Protein AF-A0A7W0IRX6-F1 (afdb_monomer_lite)

Structure (mmCIF, N/CA/C/O backbone):
data_AF-A0A7W0IRX6-F1
#
_entry.id   AF-A0A7W0IRX6-F1
#
loop_
_atom_site.group_PDB
_atom_site.id
_atom_site.type_symbol
_atom_site.label_atom_id
_atom_site.label_alt_id
_atom_site.label_comp_id
_atom_site.label_asym_id
_atom_site.label_entity_id
_atom_site.label_seq_id
_atom_site.pdbx_PDB_ins_code
_atom_site.Cartn_x
_atom_site.Cartn_y
_atom_site.Cartn_z
_atom_site.occupancy
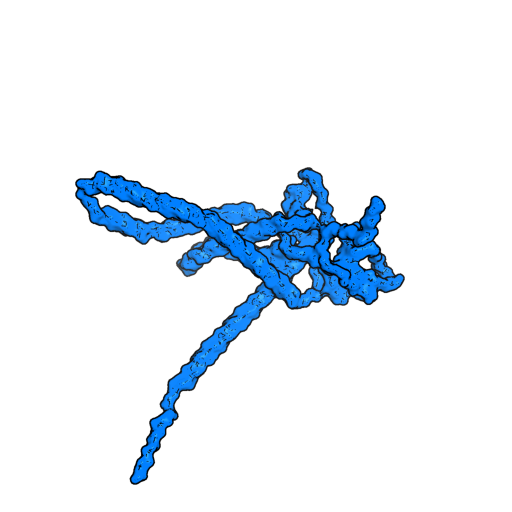_atom_site.B_iso_or_equiv
_atom_site.auth_seq_id
_atom_site.auth_comp_id
_atom_site.auth_asym_id
_atom_site.auth_atom_id
_atom_site.pdbx_PDB_model_num
ATOM 1 N N . MET A 1 1 ? -43.213 -75.850 9.600 1.00 40.97 1 MET A N 1
ATOM 2 C CA . MET A 1 1 ? -41.901 -75.263 9.260 1.00 40.97 1 MET A CA 1
ATOM 3 C C . MET A 1 1 ? -42.187 -73.919 8.612 1.00 40.97 1 MET A C 1
ATOM 5 O O . MET A 1 1 ? -42.439 -73.847 7.420 1.00 40.97 1 MET A O 1
ATOM 9 N N . THR A 1 2 ? -42.351 -72.891 9.436 1.00 38.31 2 THR A N 1
ATOM 10 C CA . THR A 1 2 ? -42.749 -71.544 9.015 1.00 38.31 2 THR A CA 1
ATOM 11 C C . THR A 1 2 ? -41.498 -70.686 8.934 1.00 38.31 2 THR A C 1
ATOM 13 O O . THR A 1 2 ? -40.794 -70.504 9.925 1.00 38.31 2 THR A O 1
ATOM 16 N N . ILE A 1 3 ? -41.195 -70.223 7.725 1.00 44.34 3 ILE A N 1
ATOM 17 C CA . ILE A 1 3 ? -40.105 -69.295 7.444 1.00 44.34 3 ILE A CA 1
ATOM 18 C C . ILE A 1 3 ? -40.571 -67.921 7.935 1.00 44.34 3 ILE A C 1
ATOM 20 O O . ILE A 1 3 ? -41.526 -67.363 7.402 1.00 44.34 3 ILE A O 1
ATOM 24 N N . ASN A 1 4 ? -39.934 -67.414 8.991 1.00 40.75 4 ASN A N 1
ATOM 25 C CA . ASN A 1 4 ? -40.108 -66.037 9.440 1.00 40.75 4 ASN A CA 1
ATOM 26 C C . ASN A 1 4 ? -39.362 -65.117 8.467 1.00 40.75 4 ASN A C 1
ATOM 28 O O . ASN A 1 4 ? -38.134 -65.047 8.494 1.00 40.75 4 ASN A O 1
ATOM 32 N N . GLU A 1 5 ? -40.106 -64.410 7.620 1.00 47.44 5 GLU A N 1
ATOM 33 C CA . GLU A 1 5 ? -39.596 -63.262 6.874 1.00 47.44 5 GLU A CA 1
ATOM 34 C C . GLU A 1 5 ? -39.249 -62.135 7.854 1.00 47.44 5 GLU A C 1
ATOM 36 O O . GLU A 1 5 ? -40.114 -61.498 8.462 1.00 47.44 5 GLU A O 1
ATOM 41 N N . THR A 1 6 ? -37.954 -61.882 8.016 1.00 50.28 6 THR A N 1
ATOM 42 C CA . THR A 1 6 ? -37.431 -60.697 8.692 1.00 50.28 6 THR A CA 1
ATOM 43 C C . THR A 1 6 ? -37.729 -59.468 7.845 1.00 50.28 6 THR A C 1
ATOM 45 O O . THR A 1 6 ? -37.030 -59.151 6.885 1.00 50.28 6 THR A O 1
ATOM 48 N N . LYS A 1 7 ? -38.804 -58.784 8.225 1.00 49.91 7 LYS A N 1
ATOM 49 C CA . LYS A 1 7 ? -39.222 -57.479 7.730 1.00 49.91 7 LYS A CA 1
ATOM 50 C C . LYS A 1 7 ? -38.337 -56.410 8.365 1.00 49.91 7 LYS A C 1
ATOM 52 O O . LYS A 1 7 ? -38.689 -55.840 9.393 1.00 49.91 7 LYS A O 1
ATOM 57 N N . ASP A 1 8 ? -37.182 -56.158 7.770 1.00 57.94 8 ASP A N 1
ATOM 58 C CA . ASP A 1 8 ? -36.340 -55.035 8.159 1.00 57.94 8 ASP A CA 1
ATOM 59 C C . ASP A 1 8 ? -35.810 -54.324 6.912 1.00 57.94 8 ASP A C 1
ATOM 61 O O . ASP A 1 8 ? -35.554 -54.965 5.899 1.00 57.94 8 ASP A O 1
ATOM 65 N N . HIS A 1 9 ? -35.652 -53.003 7.018 1.00 50.66 9 HIS A N 1
ATOM 66 C CA . HIS A 1 9 ? -35.194 -52.050 5.987 1.00 50.66 9 HIS A CA 1
ATOM 67 C C . HIS A 1 9 ? -36.286 -51.302 5.210 1.00 50.66 9 HIS A C 1
ATOM 69 O O . HIS A 1 9 ? -36.405 -51.374 3.994 1.00 50.66 9 HIS A O 1
ATOM 75 N N . ASN A 1 10 ? -37.007 -50.438 5.925 1.00 50.62 10 ASN A N 1
ATOM 76 C CA . ASN A 1 10 ? -37.474 -49.180 5.344 1.00 50.62 10 ASN A CA 1
ATOM 77 C C . ASN A 1 10 ? -37.374 -48.079 6.410 1.00 50.62 10 ASN A C 1
ATOM 79 O O . ASN A 1 10 ? -38.337 -47.767 7.105 1.00 50.62 10 ASN A O 1
ATOM 83 N N . ARG A 1 11 ? -36.165 -47.523 6.593 1.00 54.00 11 ARG A N 1
ATOM 84 C CA . ARG A 1 11 ? -35.933 -46.320 7.410 1.00 54.00 11 ARG A CA 1
ATOM 85 C C . ARG A 1 11 ? -35.798 -45.101 6.485 1.00 54.00 11 ARG A C 1
ATOM 87 O O . ARG A 1 11 ? -34.687 -44.808 6.048 1.00 54.00 11 ARG A O 1
ATOM 94 N N . PRO A 1 12 ? -36.884 -44.352 6.218 1.00 56.69 12 PRO A N 1
ATOM 95 C CA . PRO A 1 12 ? -36.865 -43.164 5.352 1.00 56.69 12 PRO A CA 1
ATOM 96 C C . PRO A 1 12 ? -36.026 -41.983 5.888 1.00 56.69 12 PRO A C 1
ATOM 98 O O . PRO A 1 12 ? -35.889 -40.971 5.209 1.00 56.69 12 PRO A O 1
ATOM 101 N N . GLY A 1 13 ? -35.430 -42.093 7.082 1.00 57.75 13 GLY A N 1
ATOM 102 C CA . GLY A 1 13 ? -34.629 -41.026 7.694 1.00 57.75 13 GLY A CA 1
ATOM 103 C C . GLY A 1 13 ? -33.212 -40.853 7.130 1.00 57.75 13 GLY A C 1
ATOM 104 O O . GLY A 1 13 ? -32.702 -39.737 7.132 1.00 57.75 13 GLY A O 1
ATOM 105 N N . TYR A 1 14 ? -32.580 -41.912 6.608 1.00 56.94 14 TYR A N 1
ATOM 106 C CA . TYR A 1 14 ? -31.165 -41.852 6.196 1.00 56.94 14 TYR A CA 1
ATOM 107 C C . TYR A 1 14 ? -30.934 -41.089 4.887 1.00 56.94 14 TYR A C 1
ATOM 109 O O . TYR A 1 14 ? -29.935 -40.390 4.742 1.00 56.94 14 TYR A O 1
ATOM 117 N N . LEU A 1 15 ? -31.864 -41.177 3.934 1.00 57.56 15 LEU A N 1
ATOM 118 C CA . LEU A 1 15 ? -31.745 -40.448 2.666 1.00 57.56 15 LEU A CA 1
ATOM 119 C C . LEU A 1 15 ? -31.990 -38.943 2.848 1.00 57.56 15 LEU A C 1
ATOM 121 O O . LEU A 1 15 ? -31.379 -38.125 2.162 1.00 57.56 15 LEU A O 1
ATOM 125 N N . HIS A 1 16 ? -32.838 -38.565 3.810 1.00 63.47 16 HIS A N 1
ATOM 126 C CA . HIS A 1 16 ? -33.114 -37.162 4.097 1.00 63.47 16 HIS A CA 1
ATOM 127 C C . HIS A 1 16 ? -31.929 -36.479 4.797 1.00 63.47 16 HIS A C 1
ATOM 129 O O . HIS A 1 16 ? -31.592 -35.356 4.419 1.00 63.47 16 HIS A O 1
ATOM 135 N N . SER A 1 17 ? -31.257 -37.154 5.742 1.00 68.56 17 SER A N 1
ATOM 136 C CA . SER A 1 17 ? -30.063 -36.605 6.408 1.00 68.56 17 SER A CA 1
ATOM 137 C C . SER A 1 17 ? -28.882 -36.448 5.445 1.00 68.56 17 SER A C 1
ATOM 139 O O . SER A 1 17 ? -28.215 -35.418 5.450 1.00 68.56 17 SER A O 1
ATOM 141 N N . LEU A 1 18 ? -28.680 -37.409 4.535 1.00 70.50 18 LEU A N 1
ATOM 142 C CA . LEU A 1 18 ? -27.612 -37.320 3.534 1.00 70.50 18 LEU A CA 1
ATOM 143 C C . LEU A 1 18 ? -27.796 -36.099 2.611 1.00 70.50 18 LEU A C 1
ATOM 145 O O . LEU A 1 18 ? -26.835 -35.422 2.252 1.00 70.50 18 LEU A O 1
ATOM 149 N N . SER A 1 19 ? -29.048 -35.789 2.250 1.00 77.31 19 SER A N 1
ATOM 150 C CA . SER A 1 19 ? -29.377 -34.657 1.374 1.00 77.31 19 SER A CA 1
ATOM 151 C C . SER A 1 19 ? -29.172 -33.286 2.033 1.00 77.31 19 SER A C 1
ATOM 153 O O . SER A 1 19 ? -28.835 -32.320 1.343 1.00 77.31 19 SER A O 1
ATOM 155 N N . THR A 1 20 ? -29.361 -33.178 3.353 1.00 77.44 20 THR A N 1
ATOM 156 C CA . THR A 1 20 ? -29.134 -31.934 4.102 1.00 77.44 20 THR A CA 1
ATOM 157 C C . THR A 1 20 ? -27.649 -31.666 4.302 1.00 77.44 20 THR A C 1
ATOM 159 O O . THR A 1 20 ? -27.216 -30.523 4.143 1.00 77.44 20 THR A O 1
ATOM 162 N N . ASP A 1 21 ? -26.862 -32.714 4.543 1.00 82.69 21 ASP A N 1
ATOM 163 C CA . ASP A 1 21 ? -25.414 -32.600 4.724 1.00 82.69 21 ASP A CA 1
ATOM 164 C C . ASP A 1 21 ? -24.730 -32.186 3.413 1.00 82.69 21 ASP A C 1
ATOM 166 O O . ASP A 1 21 ? -23.964 -31.225 3.392 1.00 82.69 21 ASP A O 1
ATOM 170 N N . LEU A 1 22 ? -25.114 -32.798 2.285 1.00 86.50 22 LEU A N 1
ATOM 171 C CA . LEU A 1 22 ? -24.629 -32.425 0.947 1.00 86.50 22 LEU A CA 1
ATOM 172 C C . LEU A 1 22 ? -24.915 -30.958 0.591 1.00 86.50 22 LEU A C 1
ATOM 174 O O . LEU A 1 22 ? -24.050 -30.276 0.041 1.00 86.50 22 LEU A O 1
ATOM 178 N N . LYS A 1 23 ? -26.109 -30.447 0.920 1.00 84.50 23 LYS A N 1
ATOM 179 C CA . LYS A 1 23 ? -26.468 -29.037 0.683 1.00 84.50 23 LYS A CA 1
ATOM 180 C C . LYS A 1 23 ? -25.651 -28.084 1.553 1.00 84.50 23 LYS A C 1
ATOM 182 O O . LYS A 1 23 ? -25.226 -27.039 1.065 1.00 84.50 23 LYS A O 1
ATOM 187 N N . SER A 1 24 ? -25.415 -28.449 2.813 1.00 87.00 24 SER A N 1
ATOM 188 C CA . SER A 1 24 ? -24.586 -27.669 3.737 1.00 87.00 24 SER A CA 1
ATOM 189 C C . SER A 1 24 ? -23.136 -27.591 3.251 1.00 87.00 24 SER A C 1
ATOM 191 O O . SER A 1 24 ? -22.573 -26.500 3.140 1.00 87.00 24 SER A O 1
ATOM 193 N N . THR A 1 25 ? -22.551 -28.725 2.853 1.00 88.56 25 THR A N 1
ATOM 194 C CA . THR A 1 25 ? -21.184 -28.778 2.318 1.00 88.56 25 THR A CA 1
ATOM 195 C C . THR A 1 25 ? -21.056 -28.010 1.004 1.00 88.56 25 THR A C 1
ATOM 197 O O . THR A 1 25 ? -20.116 -27.234 0.846 1.00 88.56 25 THR A O 1
ATOM 200 N N . ALA A 1 26 ? -22.009 -28.156 0.078 1.00 89.62 26 ALA A N 1
ATOM 201 C CA . ALA A 1 26 ? -22.010 -27.395 -1.171 1.00 89.62 26 ALA A CA 1
ATOM 202 C C . ALA A 1 26 ? -22.110 -25.879 -0.921 1.00 89.62 26 ALA A C 1
ATOM 204 O O . ALA A 1 26 ? -21.398 -25.101 -1.556 1.00 89.62 26 ALA A O 1
ATOM 205 N N . GLY A 1 27 ? -22.936 -25.460 0.045 1.00 89.94 27 GLY A N 1
ATOM 206 C CA . GLY A 1 27 ? -23.028 -24.064 0.475 1.00 89.94 27 GLY A CA 1
ATOM 207 C C . GLY A 1 27 ? -21.714 -23.538 1.058 1.00 89.94 27 GLY A C 1
ATOM 208 O O . GLY A 1 27 ? -21.277 -22.447 0.694 1.00 89.94 27 GLY A O 1
ATOM 209 N N . ALA A 1 28 ? -21.044 -24.329 1.900 1.00 90.00 28 ALA A N 1
ATOM 210 C CA . ALA A 1 28 ? -19.746 -23.974 2.469 1.00 90.00 28 ALA A CA 1
ATOM 211 C C . ALA A 1 28 ? -18.657 -23.842 1.391 1.00 90.00 28 ALA A C 1
ATOM 213 O O . ALA A 1 28 ? -17.911 -22.863 1.391 1.00 90.00 28 ALA A O 1
ATOM 214 N N . ILE A 1 29 ? -18.596 -24.779 0.439 1.00 92.94 29 ILE A N 1
ATOM 215 C CA . ILE A 1 29 ? -17.651 -24.729 -0.688 1.00 92.94 29 ILE A CA 1
ATOM 216 C C . ILE A 1 29 ? -17.919 -23.500 -1.557 1.00 92.94 29 ILE A C 1
ATOM 218 O O . ILE A 1 29 ? -16.982 -22.780 -1.895 1.00 92.94 29 ILE A O 1
ATOM 222 N N . GLY A 1 30 ? -19.184 -23.227 -1.890 1.00 91.88 30 GLY A N 1
ATOM 223 C CA . GLY A 1 30 ? -19.559 -22.049 -2.672 1.00 91.88 30 GLY A CA 1
ATOM 224 C C . GLY A 1 30 ? -19.166 -20.740 -1.982 1.00 91.88 30 GLY A C 1
ATOM 225 O O . GLY A 1 30 ? -18.631 -19.840 -2.628 1.00 91.88 30 GLY A O 1
ATOM 226 N N . TRP A 1 31 ? -19.360 -20.653 -0.664 1.00 95.06 31 TRP A N 1
ATOM 227 C CA . TRP A 1 31 ? -18.947 -19.494 0.127 1.00 95.06 31 TRP A CA 1
ATOM 228 C C . TRP A 1 31 ? -17.423 -19.324 0.142 1.00 95.06 31 TRP A C 1
ATOM 230 O O . TRP A 1 31 ? -16.932 -18.234 -0.145 1.00 95.06 31 TRP A O 1
ATOM 240 N N . LEU A 1 32 ? -16.671 -20.404 0.382 1.00 93.69 32 LEU A N 1
ATOM 241 C CA . LEU A 1 32 ? -15.205 -20.386 0.371 1.00 93.69 32 LEU A CA 1
ATOM 242 C C . LEU A 1 32 ? -14.640 -20.003 -1.001 1.00 93.69 32 LEU A C 1
ATOM 244 O O . LEU A 1 32 ? -13.761 -19.147 -1.084 1.00 93.69 32 LEU A O 1
ATOM 248 N N . ALA A 1 33 ? -15.163 -20.592 -2.078 1.00 93.25 33 ALA A N 1
ATOM 249 C CA . ALA A 1 33 ? -14.746 -20.280 -3.442 1.00 93.25 33 ALA A CA 1
ATOM 250 C C . ALA A 1 33 ? -15.033 -18.811 -3.791 1.00 93.25 33 ALA A C 1
ATOM 252 O O . ALA A 1 33 ? -14.164 -18.114 -4.322 1.00 93.25 33 ALA A O 1
ATOM 253 N N . GLY A 1 34 ? -16.219 -18.314 -3.423 1.00 92.81 34 GLY A N 1
ATOM 254 C CA . GLY A 1 34 ? -16.592 -16.912 -3.591 1.00 92.81 34 GLY A CA 1
ATOM 255 C C . GLY A 1 34 ? -15.667 -15.970 -2.821 1.00 92.81 34 GLY A C 1
ATOM 256 O O . GLY A 1 34 ? -15.124 -15.035 -3.410 1.00 92.81 34 GLY A O 1
ATOM 257 N N . SER A 1 35 ? -15.406 -16.244 -1.539 1.00 93.44 35 SER A N 1
AT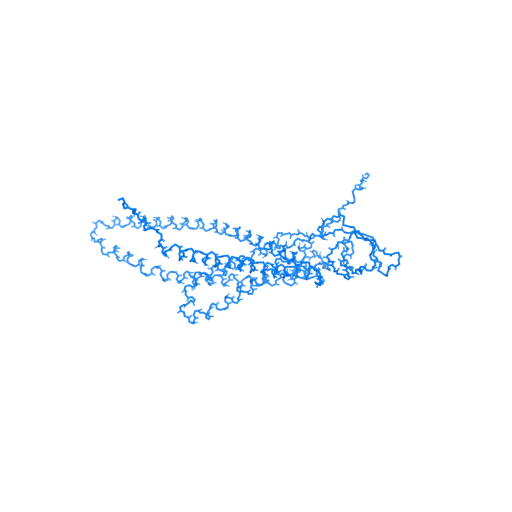OM 258 C CA . SER A 1 35 ? -14.468 -15.462 -0.726 1.00 93.44 35 SER A CA 1
ATOM 259 C C . SER A 1 35 ? -13.055 -15.467 -1.306 1.00 93.44 35 SER A C 1
ATOM 261 O O . SER A 1 35 ? -12.441 -14.407 -1.402 1.00 93.44 35 SER A O 1
ATOM 263 N N . MET A 1 36 ? -12.555 -16.622 -1.754 1.00 91.75 36 MET A N 1
ATOM 264 C CA . MET A 1 36 ? -11.212 -16.728 -2.325 1.00 91.75 36 MET A CA 1
ATOM 265 C C . MET A 1 36 ? -11.090 -15.937 -3.632 1.00 91.75 36 MET A C 1
ATOM 267 O O . MET A 1 36 ? -10.131 -15.187 -3.800 1.00 91.75 36 MET A O 1
ATOM 271 N N . SER A 1 37 ? -12.094 -16.010 -4.515 1.00 91.38 37 SER A N 1
ATOM 272 C CA . SER A 1 37 ? -12.126 -15.191 -5.737 1.00 91.38 37 SER A CA 1
ATOM 273 C C . SER A 1 37 ? -12.160 -13.689 -5.437 1.00 91.38 37 SER A C 1
ATOM 275 O O . SER A 1 37 ? -11.452 -12.917 -6.081 1.00 91.38 37 SER A O 1
ATOM 277 N N . GLY A 1 38 ? -12.913 -13.278 -4.410 1.00 92.56 38 GLY A N 1
ATOM 278 C CA . GLY A 1 38 ? -12.971 -11.889 -3.962 1.00 92.56 38 GLY A CA 1
ATOM 279 C C . GLY A 1 38 ? -11.627 -11.385 -3.440 1.00 92.56 38 GLY A C 1
ATOM 280 O O . GLY A 1 38 ? -11.207 -10.286 -3.797 1.00 92.56 38 GLY A O 1
ATOM 281 N N . VAL A 1 39 ? -10.918 -12.200 -2.652 1.00 90.75 39 VAL A N 1
ATOM 282 C CA . VAL A 1 39 ? -9.569 -11.874 -2.162 1.00 90.75 39 VAL A CA 1
ATOM 283 C C . VAL A 1 39 ? -8.584 -11.741 -3.324 1.00 90.75 39 VAL A C 1
ATOM 285 O O . VAL A 1 39 ? -7.840 -10.766 -3.366 1.00 90.75 39 VAL A O 1
ATOM 288 N N . VAL A 1 40 ? -8.611 -12.655 -4.299 1.00 92.25 40 VAL A N 1
ATOM 289 C CA . VAL A 1 40 ? -7.734 -12.587 -5.482 1.00 92.25 40 VAL A CA 1
ATOM 290 C C . VAL A 1 40 ? -8.021 -11.342 -6.324 1.00 92.25 40 VAL A C 1
ATOM 292 O O . VAL A 1 40 ? -7.089 -10.639 -6.710 1.00 92.25 40 VAL A O 1
ATOM 295 N N . ALA A 1 41 ? -9.293 -11.018 -6.572 1.00 92.94 41 ALA A N 1
ATOM 296 C CA . ALA A 1 41 ? -9.673 -9.809 -7.305 1.00 92.94 41 ALA A CA 1
ATOM 297 C C . ALA A 1 41 ? -9.204 -8.533 -6.589 1.00 92.94 41 ALA A C 1
ATOM 299 O O . ALA A 1 41 ? -8.743 -7.583 -7.223 1.00 92.94 41 ALA A O 1
ATOM 300 N N . LEU A 1 42 ? -9.281 -8.526 -5.259 1.00 92.06 42 LEU A N 1
ATOM 301 C CA . LEU A 1 42 ? -8.829 -7.420 -4.428 1.00 92.06 42 LEU A CA 1
ATOM 302 C C . LEU A 1 42 ? -7.296 -7.301 -4.424 1.00 92.06 42 LEU A C 1
ATOM 304 O O . LEU A 1 42 ? -6.784 -6.194 -4.575 1.00 92.06 42 LEU A O 1
ATOM 308 N N . MET A 1 43 ? -6.563 -8.417 -4.347 1.00 94.06 43 MET A N 1
ATOM 309 C CA . MET A 1 43 ? -5.104 -8.447 -4.524 1.00 94.06 43 MET A CA 1
ATOM 310 C C . MET A 1 43 ? -4.693 -7.917 -5.894 1.00 94.06 43 MET A C 1
ATOM 312 O O . MET A 1 43 ? -3.803 -7.078 -5.973 1.00 94.06 43 MET A O 1
ATOM 316 N N . TYR A 1 44 ? -5.374 -8.341 -6.956 1.00 93.31 44 TYR A N 1
ATOM 317 C CA . TYR A 1 44 ? -5.122 -7.851 -8.307 1.00 93.31 44 TYR A CA 1
ATOM 318 C C . TYR A 1 44 ? -5.339 -6.335 -8.419 1.00 93.31 44 TYR A C 1
ATOM 320 O O . TYR A 1 44 ? -4.456 -5.612 -8.879 1.00 93.31 44 TYR A O 1
ATOM 328 N N . ALA A 1 45 ? -6.490 -5.833 -7.957 1.00 93.44 45 ALA A N 1
ATOM 329 C CA . ALA A 1 45 ? -6.815 -4.410 -8.021 1.00 93.44 45 ALA A CA 1
ATOM 330 C C . ALA A 1 45 ? -5.815 -3.556 -7.225 1.00 93.44 45 ALA A C 1
ATOM 332 O O . ALA A 1 45 ? -5.351 -2.521 -7.703 1.00 93.44 45 ALA A O 1
ATOM 333 N N . VAL A 1 46 ? -5.449 -4.009 -6.025 1.00 94.00 46 VAL A N 1
ATOM 334 C CA . VAL A 1 46 ? -4.457 -3.343 -5.179 1.00 94.00 46 VAL A CA 1
ATOM 335 C C . VAL A 1 46 ? -3.073 -3.382 -5.815 1.00 94.00 46 VAL A C 1
ATOM 337 O O . VAL A 1 46 ? -2.421 -2.346 -5.901 1.00 94.00 46 VAL A O 1
ATOM 340 N N . GLY A 1 47 ? -2.637 -4.534 -6.317 1.00 92.19 47 GLY A N 1
ATOM 341 C CA . GLY A 1 47 ? -1.343 -4.667 -6.973 1.00 92.19 47 GLY A CA 1
ATOM 342 C C . GLY A 1 47 ? -1.213 -3.797 -8.218 1.00 92.19 47 GLY A C 1
ATOM 343 O O . GLY A 1 47 ? -0.172 -3.172 -8.418 1.00 92.19 47 GLY A O 1
ATOM 344 N N . PHE A 1 48 ? -2.287 -3.666 -9.001 1.00 91.88 48 PHE A N 1
ATOM 345 C CA . PHE A 1 48 ? -2.351 -2.720 -10.114 1.00 91.88 48 PHE A CA 1
ATOM 346 C C . PHE A 1 48 ? -2.154 -1.268 -9.650 1.00 91.88 48 PHE A C 1
ATOM 348 O O . PHE A 1 48 ? -1.365 -0.533 -10.246 1.00 91.88 48 PHE A O 1
ATOM 355 N N . LEU A 1 49 ? -2.824 -0.849 -8.568 1.00 92.38 49 LEU A N 1
ATOM 356 C CA . LEU A 1 49 ? -2.664 0.497 -8.002 1.00 92.38 49 LEU A CA 1
ATOM 357 C C . LEU A 1 49 ? -1.241 0.733 -7.477 1.00 92.38 49 LEU A C 1
ATOM 359 O O . LEU A 1 49 ? -0.658 1.778 -7.767 1.00 92.38 49 LEU A O 1
ATOM 363 N N . CYS A 1 50 ? -0.665 -0.238 -6.763 1.00 92.44 50 CYS A N 1
ATOM 364 C CA . CYS A 1 50 ? 0.713 -0.181 -6.279 1.00 92.44 50 CYS A CA 1
ATOM 365 C C . CYS A 1 50 ? 1.700 -0.003 -7.441 1.00 92.44 50 CYS A C 1
ATOM 367 O O . CYS A 1 50 ? 2.492 0.937 -7.432 1.00 92.44 50 CYS A O 1
ATOM 369 N N . ALA A 1 51 ? 1.612 -0.858 -8.465 1.00 89.75 51 ALA A N 1
ATOM 370 C CA . ALA A 1 51 ? 2.494 -0.818 -9.630 1.00 89.75 51 ALA A CA 1
ATOM 371 C C . ALA A 1 51 ? 2.365 0.502 -10.404 1.00 89.75 51 ALA A C 1
ATOM 373 O O . ALA A 1 51 ? 3.365 1.122 -10.766 1.00 89.75 51 ALA A O 1
ATOM 374 N N . LYS A 1 52 ? 1.130 0.977 -10.608 1.00 90.00 52 LYS A N 1
ATOM 375 C CA . LYS A 1 52 ? 0.869 2.263 -11.261 1.00 90.00 52 LYS A CA 1
ATOM 376 C C . LYS A 1 52 ? 1.478 3.428 -10.483 1.00 90.00 52 LYS A C 1
ATOM 378 O O . LYS A 1 52 ? 2.087 4.308 -11.083 1.00 90.00 52 LYS A O 1
ATOM 383 N N . SER A 1 53 ? 1.314 3.439 -9.162 1.00 90.38 53 SER A N 1
ATOM 384 C CA . SER A 1 53 ? 1.882 4.478 -8.300 1.00 90.38 53 SER A CA 1
ATOM 385 C C . SER A 1 53 ? 3.411 4.455 -8.314 1.00 90.38 53 SER A C 1
ATOM 387 O O . SER A 1 53 ? 4.039 5.501 -8.444 1.00 90.38 53 SER A O 1
ATOM 389 N N . HIS A 1 54 ? 4.007 3.263 -8.267 1.00 90.50 54 HIS A N 1
ATOM 390 C CA . HIS A 1 54 ? 5.453 3.080 -8.325 1.00 90.50 54 HIS A CA 1
ATOM 391 C C . HIS A 1 54 ? 6.061 3.635 -9.621 1.00 90.50 54 HIS A C 1
ATOM 393 O O . HIS A 1 54 ? 7.035 4.384 -9.594 1.00 90.50 54 HIS A O 1
ATOM 399 N N . LEU A 1 55 ? 5.447 3.340 -10.767 1.00 88.25 55 LEU A N 1
ATOM 400 C CA . LEU A 1 55 ? 5.909 3.855 -12.056 1.00 88.25 55 LEU A CA 1
ATOM 401 C C . LEU A 1 55 ? 5.690 5.366 -12.191 1.00 88.25 55 LEU A C 1
ATOM 403 O O . LEU A 1 55 ? 6.589 6.077 -12.637 1.00 88.25 55 LEU A O 1
ATOM 407 N N . ASN A 1 56 ? 4.556 5.882 -11.708 1.00 88.94 56 ASN A N 1
ATOM 408 C CA . ASN A 1 56 ? 4.308 7.323 -11.655 1.00 88.94 56 ASN A CA 1
ATOM 409 C C . ASN A 1 56 ? 5.339 8.053 -10.775 1.00 88.94 56 ASN A C 1
ATOM 411 O O . ASN A 1 56 ? 5.844 9.110 -11.152 1.00 88.94 56 ASN A O 1
ATOM 415 N N . MET A 1 57 ? 5.711 7.459 -9.637 1.00 90.00 57 MET A N 1
ATOM 416 C CA . MET A 1 57 ? 6.781 7.957 -8.773 1.00 90.00 57 MET A CA 1
ATOM 417 C C . MET A 1 57 ? 8.114 8.015 -9.530 1.00 90.00 57 MET A C 1
ATOM 419 O O . MET A 1 57 ? 8.810 9.027 -9.457 1.00 90.00 57 MET A O 1
ATOM 423 N N . LEU A 1 58 ? 8.455 6.987 -10.310 1.00 86.88 58 LEU A N 1
ATOM 424 C CA . LEU A 1 58 ? 9.640 7.005 -11.175 1.00 86.88 58 LEU A CA 1
ATOM 425 C C . LEU A 1 58 ? 9.524 8.035 -12.317 1.00 86.88 58 LEU A C 1
ATOM 427 O O . LEU A 1 58 ? 10.541 8.519 -12.800 1.00 86.88 58 LEU A O 1
ATOM 431 N N . GLY A 1 59 ? 8.310 8.443 -12.694 1.00 82.75 59 GLY A N 1
ATOM 432 C CA . GLY A 1 59 ? 8.044 9.319 -13.841 1.00 82.75 59 GLY A CA 1
ATOM 433 C C . GLY A 1 59 ? 7.925 8.562 -15.160 1.00 82.75 59 GLY A C 1
ATOM 434 O O . GLY A 1 59 ? 8.121 9.145 -16.221 1.00 82.75 59 GLY A O 1
ATOM 435 N N . VAL A 1 60 ? 7.634 7.264 -15.094 1.00 81.69 60 VAL A N 1
ATOM 436 C CA . VAL A 1 60 ? 7.432 6.404 -16.258 1.00 81.69 60 VAL A CA 1
ATOM 437 C C . VAL A 1 60 ? 5.942 6.112 -16.382 1.00 81.69 60 VAL A C 1
ATOM 439 O O . VAL A 1 60 ? 5.301 5.674 -15.428 1.00 81.69 60 VAL A O 1
ATOM 442 N N . GLU A 1 61 ? 5.365 6.364 -17.555 1.00 73.56 61 GLU A N 1
ATOM 443 C CA . GLU A 1 61 ? 3.972 6.000 -17.810 1.00 73.56 61 GLU A CA 1
ATOM 444 C C . GLU A 1 61 ? 3.832 4.475 -17.929 1.00 73.56 61 GLU A C 1
ATOM 446 O O . GLU A 1 61 ? 4.658 3.796 -18.540 1.00 73.56 61 GLU A O 1
ATOM 451 N N . LEU A 1 62 ? 2.780 3.923 -17.318 1.00 64.06 62 LEU A N 1
ATOM 452 C CA . LEU A 1 62 ? 2.479 2.494 -17.375 1.00 64.06 62 LEU A CA 1
ATOM 453 C C . LEU A 1 62 ? 2.055 2.125 -18.804 1.00 64.06 62 LEU A C 1
ATOM 455 O O . LEU A 1 62 ? 0.949 2.465 -19.225 1.00 64.06 62 LEU A O 1
ATOM 459 N N . TYR A 1 63 ? 2.897 1.384 -19.523 1.00 58.34 63 TYR A N 1
ATOM 460 C CA . TYR A 1 63 ? 2.509 0.766 -20.788 1.00 58.34 63 TYR A CA 1
ATOM 461 C C . TYR A 1 63 ? 1.851 -0.597 -20.528 1.00 58.34 63 TYR A C 1
ATOM 463 O O . TYR A 1 63 ? 2.249 -1.363 -19.648 1.00 58.34 63 TYR A O 1
ATOM 471 N N . SER A 1 64 ? 0.780 -0.882 -21.269 1.00 52.94 64 SER A N 1
ATOM 472 C CA . SER A 1 64 ? 0.046 -2.147 -21.201 1.00 52.94 64 SER A CA 1
ATOM 473 C C . SER A 1 64 ? 0.966 -3.311 -21.593 1.00 52.94 64 SER A C 1
ATOM 475 O O . SER A 1 64 ? 1.507 -3.299 -22.701 1.00 52.94 64 SER A O 1
ATOM 477 N N . GLY A 1 65 ? 1.148 -4.298 -20.709 1.00 59.34 65 GLY A N 1
ATOM 478 C CA . GLY A 1 65 ? 1.975 -5.478 -21.008 1.00 59.34 65 GLY A CA 1
ATOM 479 C C . GLY A 1 65 ? 2.377 -6.368 -19.825 1.00 59.34 65 GLY A C 1
ATOM 480 O O . GLY A 1 65 ? 2.912 -7.446 -20.047 1.00 59.34 65 GLY A O 1
ATOM 481 N N . VAL A 1 66 ? 2.123 -5.960 -18.577 1.00 70.50 66 VAL A N 1
ATOM 482 C CA . VAL A 1 66 ? 2.462 -6.770 -17.389 1.00 70.50 66 VAL A CA 1
ATOM 483 C C . VAL A 1 66 ? 1.484 -7.941 -17.237 1.00 70.50 66 VAL A C 1
ATOM 485 O O . VAL A 1 66 ? 0.275 -7.774 -17.427 1.00 70.50 66 VAL A O 1
ATOM 488 N N . ALA A 1 67 ? 1.992 -9.125 -16.882 1.00 80.81 67 ALA A N 1
ATOM 489 C CA . ALA A 1 67 ? 1.165 -10.309 -16.700 1.00 80.81 67 ALA A CA 1
ATOM 490 C C . ALA A 1 67 ? 0.245 -10.160 -15.477 1.00 80.81 67 ALA A C 1
ATOM 492 O O . ALA A 1 67 ? 0.603 -9.581 -14.453 1.00 80.81 67 ALA A O 1
ATOM 493 N N . VAL A 1 68 ? -0.957 -10.741 -15.553 1.00 82.31 68 VAL A N 1
ATOM 494 C CA . VAL A 1 68 ? -1.949 -10.692 -14.461 1.00 82.31 68 VAL A CA 1
ATOM 495 C C . VAL A 1 68 ? -1.385 -11.246 -13.144 1.00 82.31 68 VAL A C 1
ATOM 497 O O . VAL A 1 68 ? -1.704 -10.724 -12.076 1.00 82.31 68 VAL A O 1
ATOM 500 N N . GLY A 1 69 ? -0.535 -12.277 -13.221 1.00 85.75 69 GLY A N 1
ATOM 501 C CA . GLY A 1 69 ? 0.100 -12.900 -12.055 1.00 85.75 69 GLY A CA 1
ATOM 502 C C . GLY A 1 69 ? 0.979 -11.936 -11.255 1.00 85.75 69 GLY A C 1
ATOM 503 O O . GLY A 1 69 ? 0.908 -11.934 -10.026 1.00 85.75 69 GLY A O 1
ATOM 504 N N . ASP A 1 70 ? 1.710 -11.054 -11.936 1.00 86.25 70 ASP A N 1
ATOM 505 C CA . ASP A 1 70 ? 2.636 -10.114 -11.296 1.00 86.25 70 ASP A CA 1
ATOM 506 C C . ASP A 1 70 ? 1.876 -9.096 -10.436 1.00 86.25 70 ASP A C 1
ATOM 508 O O . ASP A 1 70 ? 2.281 -8.772 -9.319 1.00 86.25 70 ASP A O 1
ATOM 512 N N . TYR A 1 71 ? 0.712 -8.633 -10.908 1.00 90.19 71 TYR A N 1
ATOM 513 C CA . TYR A 1 71 ? -0.144 -7.746 -10.119 1.00 90.19 71 TYR A CA 1
ATOM 514 C C . TYR A 1 71 ? -0.672 -8.437 -8.859 1.00 90.19 71 TYR A C 1
ATOM 516 O O . TYR A 1 71 ? -0.689 -7.827 -7.791 1.00 90.19 71 TYR A O 1
ATOM 524 N N . VAL A 1 72 ? -1.067 -9.710 -8.940 1.00 92.25 72 VAL A N 1
ATOM 525 C CA . VAL A 1 72 ? -1.517 -10.458 -7.755 1.00 92.25 72 VAL A CA 1
ATOM 526 C C . VAL A 1 72 ? -0.383 -10.597 -6.738 1.00 92.25 72 VAL A C 1
ATOM 528 O O . VAL A 1 72 ? -0.612 -10.383 -5.548 1.00 92.25 72 VAL A O 1
ATOM 531 N N . GLU A 1 73 ? 0.841 -10.883 -7.186 1.00 91.81 73 GLU A N 1
ATOM 532 C CA . GLU A 1 73 ? 2.014 -10.977 -6.311 1.00 91.81 73 GLU A CA 1
ATOM 533 C C . GLU A 1 73 ? 2.323 -9.641 -5.615 1.00 91.81 73 GLU A C 1
ATOM 535 O O . GLU A 1 73 ? 2.513 -9.602 -4.396 1.00 91.81 73 GLU A O 1
ATOM 540 N N . ILE A 1 74 ? 2.327 -8.530 -6.361 1.00 90.69 74 ILE A N 1
ATOM 541 C CA . ILE A 1 74 ? 2.537 -7.184 -5.802 1.00 90.69 74 ILE A CA 1
ATOM 542 C C . ILE A 1 74 ? 1.457 -6.865 -4.762 1.00 90.69 74 ILE A C 1
ATOM 544 O O . ILE A 1 74 ? 1.764 -6.356 -3.679 1.00 90.69 74 ILE A O 1
ATOM 548 N N . GLY A 1 75 ? 0.199 -7.199 -5.059 1.00 91.31 75 GLY A N 1
ATOM 549 C CA . GLY A 1 75 ? -0.913 -7.046 -4.126 1.00 91.31 75 GLY A CA 1
ATOM 550 C C . GLY A 1 75 ? -0.738 -7.883 -2.859 1.00 91.31 75 GLY A C 1
ATOM 551 O O . GLY A 1 75 ? -0.935 -7.379 -1.754 1.00 91.31 75 GLY A O 1
ATOM 552 N N . ALA A 1 76 ? -0.308 -9.138 -2.987 1.00 91.62 76 ALA A N 1
ATOM 553 C CA . ALA A 1 76 ? -0.046 -10.013 -1.847 1.00 91.62 76 ALA A CA 1
ATOM 554 C C . ALA A 1 76 ? 1.084 -9.474 -0.950 1.00 91.62 76 ALA A C 1
ATOM 556 O O . ALA A 1 76 ? 0.934 -9.450 0.274 1.00 91.62 76 ALA A O 1
ATOM 557 N N . LYS A 1 77 ? 2.177 -8.968 -1.542 1.00 92.00 77 LYS A N 1
ATOM 558 C CA . LYS A 1 77 ? 3.273 -8.308 -0.805 1.00 92.00 77 LYS A CA 1
ATOM 559 C C . LYS A 1 77 ? 2.778 -7.090 -0.026 1.00 92.00 77 LYS A C 1
ATOM 561 O O . LYS A 1 77 ? 3.120 -6.941 1.147 1.00 92.00 77 LYS A O 1
ATOM 566 N N . PHE A 1 78 ? 1.926 -6.266 -0.641 1.00 93.19 78 PHE A N 1
ATOM 567 C CA . PHE A 1 78 ? 1.277 -5.144 0.039 1.00 93.19 78 PHE A CA 1
ATOM 568 C C . PHE A 1 78 ? 0.502 -5.602 1.280 1.00 93.19 78 PHE A C 1
ATOM 570 O O . PHE A 1 78 ? 0.693 -5.032 2.356 1.00 93.19 78 PHE A O 1
ATOM 577 N N . PHE A 1 79 ? -0.342 -6.636 1.163 1.00 91.00 79 PHE A N 1
ATOM 578 C CA . PHE A 1 79 ? -1.113 -7.141 2.304 1.00 91.00 79 PHE A CA 1
ATOM 579 C C . PHE A 1 79 ? -0.210 -7.641 3.419 1.00 91.00 79 PHE A C 1
ATOM 581 O O . PHE A 1 79 ? -0.423 -7.285 4.574 1.00 91.00 79 PHE A O 1
ATOM 588 N N . TYR A 1 80 ? 0.806 -8.426 3.068 1.00 92.56 80 TYR A N 1
ATOM 589 C CA . TYR A 1 80 ? 1.751 -8.980 4.027 1.00 92.56 80 TYR A CA 1
ATOM 590 C C . TYR A 1 80 ? 2.481 -7.883 4.815 1.00 92.56 80 TYR A C 1
ATOM 592 O O . TYR A 1 80 ? 2.467 -7.896 6.044 1.00 92.56 80 TYR A O 1
ATOM 600 N N . ILE A 1 81 ? 3.049 -6.888 4.127 1.00 89.62 81 ILE A N 1
ATOM 601 C CA . ILE A 1 81 ? 3.777 -5.787 4.777 1.00 89.62 81 ILE A CA 1
ATOM 602 C C . ILE A 1 81 ? 2.836 -4.918 5.613 1.00 89.62 81 ILE A C 1
ATOM 604 O O . ILE A 1 81 ? 3.156 -4.566 6.746 1.00 89.62 81 ILE A O 1
ATOM 608 N N . THR A 1 82 ? 1.653 -4.600 5.087 1.00 90.19 82 THR A N 1
ATOM 609 C CA . THR A 1 82 ? 0.651 -3.817 5.825 1.00 90.19 82 THR A CA 1
ATOM 610 C C . THR A 1 82 ? 0.214 -4.535 7.097 1.00 90.19 82 THR A C 1
ATOM 612 O O . THR A 1 82 ? 0.055 -3.901 8.137 1.00 90.19 82 THR A O 1
ATOM 615 N N . LEU A 1 83 ? 0.057 -5.859 7.034 1.00 89.56 83 LEU A N 1
ATOM 616 C CA . LEU A 1 83 ? -0.300 -6.687 8.177 1.00 89.56 83 LEU A CA 1
ATOM 617 C C . LEU A 1 83 ? 0.816 -6.721 9.231 1.00 89.56 83 LEU A C 1
ATOM 619 O O . LEU A 1 83 ? 0.511 -6.634 10.416 1.00 89.56 83 LEU A O 1
ATOM 623 N N . ILE A 1 84 ? 2.087 -6.801 8.823 1.00 89.62 84 ILE A N 1
ATOM 624 C CA . ILE A 1 84 ? 3.228 -6.719 9.751 1.00 89.62 84 ILE A CA 1
ATOM 625 C C . ILE A 1 84 ? 3.211 -5.391 10.502 1.00 89.62 84 ILE A C 1
ATOM 627 O O . ILE A 1 84 ? 3.182 -5.390 11.728 1.00 89.62 84 ILE A O 1
ATOM 631 N N . ILE A 1 85 ? 3.146 -4.274 9.775 1.00 88.44 85 ILE A N 1
ATOM 632 C CA . ILE A 1 85 ? 3.144 -2.929 10.368 1.00 88.44 85 ILE A CA 1
ATOM 633 C C . ILE A 1 85 ? 1.960 -2.759 11.325 1.00 88.44 85 ILE A C 1
ATOM 635 O O . ILE A 1 85 ? 2.083 -2.146 12.387 1.00 88.44 85 ILE A O 1
ATOM 639 N N . LEU A 1 86 ? 0.807 -3.327 10.969 1.00 86.62 86 LEU A N 1
ATOM 640 C CA . LEU A 1 86 ? -0.370 -3.340 11.826 1.00 86.62 86 LEU A CA 1
ATOM 641 C C . LEU A 1 86 ? -0.120 -4.108 13.132 1.00 86.62 86 LEU A C 1
ATOM 643 O O . LEU A 1 86 ? -0.481 -3.623 14.203 1.00 86.62 86 LEU A O 1
ATOM 647 N N . PHE A 1 87 ? 0.482 -5.297 13.057 1.00 86.50 87 PHE A N 1
ATOM 648 C CA . PHE A 1 87 ? 0.801 -6.100 14.237 1.00 86.50 87 PHE A CA 1
ATOM 649 C C . PHE A 1 87 ? 1.853 -5.439 15.125 1.00 86.50 87 PHE A C 1
ATOM 651 O O . PHE A 1 87 ? 1.670 -5.414 16.339 1.00 86.50 87 PHE A O 1
ATOM 658 N N . GLU A 1 88 ? 2.904 -4.866 14.543 1.00 87.00 88 GLU A N 1
ATOM 659 C CA . GLU A 1 88 ? 3.906 -4.088 15.280 1.00 87.00 88 GLU A CA 1
ATOM 660 C C . GLU A 1 88 ? 3.241 -2.934 16.032 1.00 87.00 88 GLU A C 1
ATOM 662 O O . GLU A 1 88 ? 3.401 -2.797 17.242 1.00 87.00 88 GLU A O 1
ATOM 667 N N . SER A 1 89 ? 2.368 -2.190 15.354 1.00 82.94 89 SER A N 1
ATOM 668 C CA . SER A 1 89 ? 1.649 -1.069 15.963 1.00 82.94 89 SER A CA 1
ATOM 669 C C . SER A 1 89 ? 0.687 -1.510 17.075 1.00 82.94 89 SER A C 1
ATOM 671 O O . SER A 1 89 ? 0.491 -0.791 18.056 1.00 82.94 89 SER A O 1
ATOM 673 N N . LEU A 1 90 ? 0.093 -2.703 16.962 1.00 80.81 90 LEU A N 1
ATOM 674 C CA . LEU A 1 90 ? -0.727 -3.307 18.018 1.00 80.81 90 LEU A CA 1
ATOM 675 C C . LEU A 1 90 ? 0.102 -3.707 19.238 1.00 80.81 90 LEU A C 1
ATOM 677 O O . LEU A 1 90 ? -0.346 -3.509 20.369 1.00 80.81 90 LEU A O 1
ATOM 681 N N . ILE A 1 91 ? 1.288 -4.268 19.011 1.00 83.00 91 ILE A N 1
ATOM 682 C CA . ILE A 1 91 ? 2.230 -4.641 20.067 1.00 83.00 91 ILE A CA 1
ATOM 683 C C . ILE A 1 91 ? 2.705 -3.382 20.797 1.00 83.00 91 ILE A C 1
ATOM 685 O O . ILE A 1 91 ? 2.628 -3.335 22.025 1.00 83.00 91 ILE A O 1
ATOM 689 N N . ASP A 1 92 ? 3.083 -2.334 20.064 1.00 79.69 92 ASP A N 1
ATOM 690 C CA . ASP A 1 92 ? 3.507 -1.047 20.625 1.00 79.69 92 ASP A CA 1
ATOM 691 C C . ASP A 1 92 ? 2.393 -0.384 21.441 1.00 79.69 92 ASP A C 1
ATOM 693 O O . ASP A 1 92 ? 2.611 0.065 22.570 1.00 79.69 92 ASP A O 1
ATOM 697 N N . LEU A 1 93 ? 1.164 -0.379 20.913 1.00 77.12 93 LEU A N 1
ATOM 698 C CA . LEU A 1 93 ? -0.003 0.117 21.638 1.00 77.12 93 LEU A CA 1
ATOM 699 C C . LEU A 1 93 ? -0.259 -0.705 22.908 1.00 77.12 93 LEU A C 1
ATOM 701 O O . LEU A 1 93 ? -0.543 -0.140 23.965 1.00 77.12 93 LEU A O 1
ATOM 705 N N . GLY A 1 94 ? -0.138 -2.031 22.823 1.00 71.69 94 GLY A N 1
ATOM 706 C CA . GLY A 1 94 ? -0.247 -2.935 23.963 1.00 71.69 94 GLY A CA 1
ATOM 707 C C . GLY A 1 94 ? 0.791 -2.622 25.039 1.00 71.69 94 GLY A C 1
ATOM 708 O O . GLY A 1 94 ? 0.430 -2.473 26.207 1.00 71.69 94 GLY A O 1
ATOM 709 N N . HIS A 1 95 ? 2.053 -2.434 24.651 1.00 77.00 95 HIS A N 1
ATOM 710 C CA . HIS A 1 95 ? 3.138 -2.053 25.554 1.00 77.00 95 HIS A CA 1
ATOM 711 C C . HIS A 1 95 ? 2.925 -0.683 26.197 1.00 77.00 95 HIS A C 1
ATOM 713 O O . HIS A 1 95 ? 3.233 -0.525 27.377 1.00 77.00 95 HIS A O 1
ATOM 719 N N . ALA A 1 96 ? 2.371 0.288 25.470 1.00 74.25 96 ALA A N 1
ATOM 720 C CA . ALA A 1 96 ? 2.065 1.611 26.009 1.00 74.25 96 ALA A CA 1
ATOM 721 C C . ALA A 1 96 ? 0.864 1.596 26.974 1.00 74.25 96 ALA A C 1
ATOM 723 O O . ALA A 1 96 ? 0.876 2.285 27.995 1.00 74.25 96 ALA A O 1
ATOM 724 N N . LEU A 1 97 ? -0.173 0.803 26.683 1.00 73.19 97 LEU A N 1
ATOM 725 C CA . LEU A 1 97 ? -1.396 0.741 27.492 1.00 73.19 97 LEU A CA 1
ATOM 726 C C . LEU A 1 97 ? -1.253 -0.125 28.745 1.00 73.19 97 LEU A C 1
ATOM 728 O O . LEU A 1 97 ? -1.858 0.198 29.767 1.00 73.19 97 LEU A O 1
ATOM 732 N N . LEU A 1 98 ? -0.464 -1.202 28.696 1.00 75.38 98 LEU A N 1
ATOM 733 C CA . LEU A 1 98 ? -0.262 -2.114 29.825 1.00 75.38 98 LEU A CA 1
ATOM 734 C C . LEU A 1 98 ? 0.163 -1.400 31.130 1.00 75.38 98 LEU A C 1
ATOM 736 O O . LEU A 1 98 ? -0.485 -1.637 32.152 1.00 75.38 98 LEU A O 1
ATOM 740 N N . PRO A 1 99 ? 1.174 -0.503 31.150 1.00 77.31 99 PRO A N 1
ATOM 741 C CA . PRO A 1 99 ? 1.565 0.204 32.369 1.00 77.31 99 PRO A CA 1
ATOM 742 C C . PRO A 1 99 ? 0.508 1.214 32.824 1.00 77.31 99 PRO A C 1
ATOM 744 O O . PRO A 1 99 ? 0.335 1.405 34.025 1.00 77.31 99 PRO A O 1
ATOM 747 N N . ILE A 1 100 ? -0.236 1.827 31.896 1.00 74.06 100 ILE A N 1
ATOM 748 C CA . ILE A 1 100 ? -1.330 2.753 32.226 1.00 74.06 100 ILE A CA 1
ATOM 749 C C . ILE A 1 100 ? -2.461 1.990 32.923 1.00 74.06 100 ILE A C 1
ATOM 751 O O . ILE A 1 100 ? -2.933 2.411 33.977 1.00 74.06 100 ILE A O 1
ATOM 755 N N . LEU A 1 101 ? -2.862 0.841 32.374 1.00 68.25 101 LEU A N 1
ATOM 756 C CA . LEU A 1 101 ? -3.859 -0.049 32.970 1.00 68.25 101 LEU A CA 1
ATOM 757 C C . LEU A 1 101 ? -3.396 -0.572 34.331 1.00 68.25 101 LEU A C 1
ATOM 759 O O . LEU A 1 101 ? -4.158 -0.508 35.293 1.00 68.25 101 LEU A O 1
ATOM 763 N N . ALA A 1 102 ? -2.145 -1.025 34.443 1.00 74.12 102 ALA A N 1
ATOM 764 C CA . ALA A 1 102 ? -1.572 -1.462 35.713 1.00 74.12 102 ALA A CA 1
ATOM 765 C C . ALA A 1 102 ? -1.571 -0.329 36.752 1.00 74.12 102 ALA A C 1
ATOM 767 O O . ALA A 1 102 ? -1.995 -0.535 37.888 1.00 74.12 102 ALA A O 1
ATOM 768 N N . GLY A 1 103 ? -1.175 0.883 36.356 1.00 79.56 103 GLY A N 1
ATOM 769 C CA . GLY A 1 103 ? -1.204 2.072 37.205 1.00 79.56 103 GLY A CA 1
ATOM 770 C C . GLY A 1 103 ? -2.616 2.432 37.666 1.00 79.56 103 GLY A C 1
ATOM 771 O O . GLY A 1 103 ? -2.824 2.673 38.852 1.00 79.56 103 GLY A O 1
ATOM 772 N N . LEU A 1 104 ? -3.605 2.396 36.767 1.00 73.94 104 LEU A N 1
ATOM 773 C CA . LEU A 1 104 ? -5.015 2.620 37.102 1.00 73.94 104 LEU A CA 1
ATOM 774 C C . LEU A 1 104 ? -5.556 1.552 38.061 1.00 73.94 104 LEU A C 1
ATOM 776 O O . LEU A 1 104 ? -6.267 1.893 39.006 1.00 73.94 104 LEU A O 1
ATOM 780 N N . ILE A 1 105 ? -5.193 0.280 37.868 1.00 73.44 105 ILE A N 1
ATOM 781 C CA . ILE A 1 105 ? -5.572 -0.816 38.771 1.00 73.44 105 ILE A CA 1
ATOM 782 C C . ILE A 1 105 ? -4.963 -0.587 40.157 1.00 73.44 105 ILE A C 1
ATOM 784 O O . ILE A 1 105 ? -5.696 -0.604 41.145 1.00 73.44 105 ILE A O 1
ATOM 788 N N . ILE A 1 106 ? -3.661 -0.300 40.242 1.00 83.25 106 ILE A N 1
ATOM 789 C CA . ILE A 1 106 ? -2.966 -0.021 41.509 1.00 83.25 106 ILE A CA 1
ATOM 790 C C . ILE A 1 106 ? -3.586 1.192 42.209 1.00 83.25 106 ILE A C 1
ATOM 792 O O . ILE A 1 106 ? -3.867 1.132 43.406 1.00 83.25 106 ILE A O 1
ATOM 796 N N . LEU A 1 107 ? -3.861 2.268 41.470 1.00 83.38 107 LEU A N 1
ATOM 797 C CA . LEU A 1 107 ? -4.495 3.473 41.999 1.00 83.38 107 LEU A CA 1
ATOM 798 C C . LEU A 1 107 ? -5.904 3.171 42.523 1.00 83.38 107 LEU A C 1
ATOM 800 O O . LEU A 1 107 ? -6.247 3.598 43.622 1.00 83.38 107 LEU A O 1
ATOM 804 N N . SER A 1 108 ? -6.702 2.397 41.782 1.00 73.56 108 SER A N 1
ATOM 805 C CA . SER A 1 108 ? -8.050 1.999 42.201 1.00 73.56 108 SER A CA 1
ATOM 806 C C . SER A 1 108 ? -8.030 1.127 43.461 1.00 73.56 108 SER A C 1
ATOM 808 O O . SER A 1 108 ? -8.799 1.381 44.385 1.00 73.56 108 SER A O 1
ATOM 810 N N . LEU A 1 109 ? -7.101 0.168 43.558 1.00 76.62 109 LEU A N 1
ATOM 811 C CA . LEU A 1 109 ? -6.909 -0.671 44.743 1.00 76.62 109 LEU A CA 1
ATOM 812 C C . LEU A 1 109 ? -6.445 0.155 45.947 1.00 76.62 109 LEU A C 1
ATOM 814 O O . LEU A 1 109 ? -6.962 -0.026 47.049 1.00 76.62 109 LEU A O 1
ATOM 818 N N . GLY A 1 110 ? -5.523 1.099 45.739 1.00 81.81 110 GLY A N 1
ATOM 819 C CA . GLY A 1 110 ? -5.076 2.033 46.770 1.00 81.81 110 GLY A CA 1
ATOM 820 C C . GLY A 1 110 ? -6.214 2.920 47.275 1.00 81.81 110 GLY A C 1
ATOM 821 O O . GLY A 1 110 ? -6.397 3.059 48.483 1.00 81.81 110 GLY A O 1
ATOM 822 N N . LEU A 1 111 ? -7.035 3.455 46.367 1.00 82.94 111 LEU A N 1
ATOM 823 C CA . LEU A 1 111 ? -8.192 4.282 46.710 1.00 82.94 111 LEU A CA 1
ATOM 824 C C . LEU A 1 111 ? -9.233 3.483 47.504 1.00 82.94 111 LEU A C 1
ATOM 826 O O . LEU A 1 111 ? -9.720 3.958 48.527 1.00 82.94 111 LEU A O 1
ATOM 830 N N . VAL A 1 112 ? -9.527 2.248 47.081 1.00 79.50 112 VAL A N 1
ATOM 831 C CA . VAL A 1 112 ? -10.412 1.323 47.809 1.00 79.50 112 VAL A CA 1
ATOM 832 C C . VAL A 1 112 ? -9.844 1.001 49.192 1.00 79.50 112 VAL A C 1
ATOM 834 O O . VAL A 1 112 ? -10.596 1.011 50.163 1.00 79.50 112 VAL A O 1
ATOM 837 N N . GLY A 1 113 ? -8.532 0.785 49.314 1.00 78.69 113 GLY A N 1
ATOM 838 C CA . GLY A 1 113 ? -7.858 0.559 50.594 1.00 78.69 113 GLY A CA 1
ATOM 839 C C . GLY A 1 113 ? -7.955 1.757 51.543 1.00 78.69 113 GLY A C 1
ATOM 840 O O . GLY A 1 113 ? -8.301 1.590 52.712 1.00 78.69 113 GLY A O 1
ATOM 841 N N . ILE A 1 114 ? -7.727 2.975 51.039 1.00 83.69 114 ILE A N 1
ATOM 842 C CA . ILE A 1 114 ? -7.855 4.221 51.813 1.00 83.69 114 ILE A CA 1
ATOM 843 C C . ILE A 1 114 ? -9.306 4.431 52.244 1.00 83.69 114 ILE A C 1
ATOM 845 O O . ILE A 1 114 ? -9.563 4.695 53.417 1.00 83.69 114 ILE A O 1
ATOM 849 N N . ILE A 1 115 ? -10.264 4.272 51.330 1.00 79.81 115 ILE A N 1
ATOM 850 C CA . ILE A 1 115 ? -11.693 4.392 51.636 1.00 79.81 115 ILE A CA 1
ATOM 851 C C . ILE A 1 115 ? -12.096 3.344 52.677 1.00 79.81 115 ILE A C 1
ATOM 853 O O . ILE A 1 115 ? -12.758 3.688 53.650 1.00 79.81 115 ILE A O 1
ATOM 857 N N . ALA A 1 116 ? -11.656 2.092 52.543 1.00 74.56 116 ALA A N 1
ATOM 858 C CA . ALA A 1 116 ? -11.923 1.042 53.522 1.00 74.56 116 ALA A CA 1
ATOM 859 C C . ALA A 1 116 ? -11.310 1.354 54.898 1.00 74.56 116 ALA A C 1
ATOM 861 O O . ALA A 1 116 ? -11.956 1.098 55.913 1.00 74.56 116 ALA A O 1
ATOM 862 N N . ALA A 1 117 ? -10.113 1.946 54.952 1.00 76.94 117 ALA A N 1
ATOM 863 C CA . ALA A 1 117 ? -9.454 2.361 56.192 1.00 76.94 117 ALA A CA 1
ATOM 864 C C . ALA A 1 117 ? -10.132 3.575 56.854 1.00 76.94 117 ALA A C 1
ATOM 866 O O . ALA A 1 117 ? -10.295 3.620 58.073 1.00 76.94 117 ALA A O 1
ATOM 867 N N . VAL A 1 118 ? -10.569 4.557 56.064 1.00 80.94 118 VAL A N 1
ATOM 868 C CA . VAL A 1 118 ? -11.327 5.719 56.551 1.00 80.94 118 VAL A CA 1
ATOM 869 C C . VAL A 1 118 ? -12.705 5.279 57.038 1.00 80.94 118 VAL A C 1
ATOM 871 O O . VAL A 1 118 ? -13.120 5.651 58.136 1.00 80.94 118 VAL A O 1
ATOM 874 N N . ILE A 1 119 ? -13.389 4.423 56.275 1.00 72.25 119 ILE A N 1
ATOM 875 C CA . ILE A 1 119 ? -14.679 3.856 56.661 1.00 72.25 119 ILE A CA 1
ATOM 876 C C . ILE A 1 119 ? -14.520 3.003 57.912 1.00 72.25 119 ILE A C 1
ATOM 878 O O . ILE A 1 119 ? -15.298 3.197 58.827 1.00 72.25 119 ILE A O 1
ATOM 882 N N . SER A 1 120 ? -13.535 2.109 58.031 1.00 72.19 120 SER A N 1
ATOM 883 C CA . SER A 1 120 ? -13.364 1.295 59.249 1.00 72.19 120 SER A CA 1
ATOM 884 C C . SER A 1 120 ? -13.100 2.149 60.495 1.00 72.19 120 SER A C 1
ATOM 886 O O . SER A 1 120 ? -13.563 1.805 61.583 1.00 72.19 120 SER A O 1
ATOM 888 N N . LYS A 1 121 ? -12.450 3.308 60.328 1.00 71.06 121 LYS A N 1
ATOM 889 C CA . LYS A 1 121 ? -12.228 4.295 61.390 1.00 71.06 121 LYS A CA 1
ATOM 890 C C . LYS A 1 121 ? -13.503 5.062 61.775 1.00 71.06 121 LYS A C 1
ATOM 892 O O . LYS A 1 121 ? -13.707 5.324 62.957 1.00 71.06 121 LYS A O 1
ATOM 897 N N . ILE A 1 122 ? -14.372 5.378 60.811 1.00 67.12 122 ILE A N 1
ATOM 898 C CA . ILE A 1 122 ? -15.662 6.073 61.018 1.00 67.12 122 ILE A CA 1
ATOM 899 C C . ILE A 1 122 ? -16.776 5.099 61.468 1.00 67.12 122 ILE A C 1
ATOM 901 O O . ILE A 1 122 ? -17.664 5.454 62.237 1.00 67.12 122 ILE A O 1
ATOM 905 N N . ARG A 1 123 ? -16.712 3.831 61.050 1.00 50.81 123 ARG A N 1
ATOM 906 C CA . ARG A 1 123 ? -17.729 2.772 61.219 1.00 50.81 123 ARG A CA 1
ATOM 907 C C . ARG A 1 123 ? -17.758 2.154 62.621 1.00 50.81 123 ARG A C 1
ATOM 909 O O . ARG A 1 123 ? -18.481 1.188 62.846 1.00 50.81 123 ARG A O 1
ATOM 916 N N . ARG A 1 124 ? -17.063 2.753 63.595 1.00 54.97 124 ARG A N 1
ATOM 917 C CA . ARG A 1 124 ? -17.331 2.511 65.024 1.00 54.97 124 ARG A CA 1
ATOM 918 C C . ARG A 1 124 ? -18.710 3.025 65.468 1.00 54.97 124 ARG A C 1
ATOM 920 O O . ARG A 1 124 ? -19.145 2.684 66.559 1.00 54.97 124 ARG A O 1
ATOM 927 N N . THR A 1 125 ? -19.422 3.769 64.620 1.00 53.59 125 THR A N 1
ATOM 928 C CA . THR A 1 125 ? -20.777 4.279 64.878 1.00 53.59 125 THR A CA 1
ATOM 929 C C . THR A 1 125 ? -21.728 3.934 63.724 1.00 53.59 125 THR A C 1
ATOM 931 O O . THR A 1 125 ? -21.874 4.673 62.760 1.00 53.59 125 THR A O 1
ATOM 934 N N . THR A 1 126 ? -22.306 2.736 63.811 1.00 52.41 126 THR A N 1
ATOM 935 C CA . THR A 1 126 ? -23.687 2.353 63.453 1.00 52.41 126 THR A CA 1
ATOM 936 C C . THR A 1 126 ? -24.365 3.055 62.259 1.00 52.41 126 THR A C 1
ATOM 938 O O . THR A 1 126 ? -24.941 4.120 62.432 1.00 52.41 126 THR A O 1
ATOM 941 N N . THR A 1 127 ? -24.371 2.412 61.077 1.00 55.25 127 THR A N 1
ATOM 942 C CA . THR A 1 127 ? -25.463 2.330 60.053 1.00 55.25 127 THR A CA 1
ATOM 943 C C . THR A 1 127 ? -24.869 2.032 58.670 1.00 55.25 127 THR A C 1
ATOM 945 O O . THR A 1 127 ? -24.336 2.908 58.002 1.00 55.25 127 THR A O 1
ATOM 948 N N . THR A 1 128 ? -24.855 0.760 58.247 1.00 55.88 128 THR A N 1
ATOM 949 C CA . THR A 1 128 ? -23.947 0.341 57.153 1.00 55.88 128 THR A CA 1
ATOM 950 C C . THR A 1 128 ? -24.574 -0.449 56.011 1.00 55.88 128 THR A C 1
ATOM 952 O O . THR A 1 128 ? -23.860 -0.857 55.107 1.00 55.88 128 THR A O 1
ATOM 955 N N . VAL A 1 129 ? -25.894 -0.620 55.998 1.00 61.00 129 VAL A N 1
ATOM 956 C CA . VAL A 1 129 ? -26.556 -1.459 54.984 1.00 61.00 129 VAL A CA 1
ATOM 957 C C . VAL A 1 129 ? -27.093 -0.620 53.814 1.00 61.00 129 VAL A C 1
ATOM 959 O O . VAL A 1 129 ? -26.853 -0.950 52.659 1.00 61.00 129 VAL A O 1
ATOM 962 N N . LEU A 1 130 ? -27.700 0.540 54.086 1.00 57.97 130 LEU A N 1
ATOM 963 C CA . LEU A 1 130 ? -28.367 1.355 53.055 1.00 57.97 130 LEU A CA 1
ATOM 964 C C . LEU A 1 130 ? -27.402 2.082 52.102 1.00 57.97 130 LEU A C 1
ATOM 966 O O . LEU A 1 130 ? -27.694 2.249 50.922 1.00 57.97 130 LEU A O 1
ATOM 970 N N . LEU A 1 131 ? -26.226 2.483 52.591 1.00 55.88 131 LEU A N 1
ATOM 971 C CA . LEU A 1 131 ? -25.231 3.208 51.791 1.00 55.88 131 LEU A CA 1
ATOM 972 C C . LEU A 1 131 ? -24.454 2.270 50.852 1.00 55.88 131 LEU A C 1
ATOM 974 O O . LEU A 1 131 ? -24.024 2.675 49.774 1.00 55.88 131 LEU A O 1
ATOM 978 N N . GLN A 1 132 ? -24.321 1.000 51.247 1.00 63.97 132 GLN A N 1
ATOM 979 C CA . GLN A 1 132 ? -23.639 -0.031 50.471 1.00 63.97 132 GLN A CA 1
ATOM 980 C C . GLN A 1 132 ? -24.478 -0.446 49.253 1.00 63.97 132 GLN A C 1
ATOM 982 O O . GLN A 1 132 ? -23.938 -0.581 48.157 1.00 63.97 132 GLN A O 1
ATOM 987 N N . GLU A 1 133 ? -25.800 -0.551 49.404 1.00 63.09 133 GLU A N 1
ATOM 988 C CA . GLU A 1 133 ? -26.705 -0.843 48.286 1.00 63.09 133 GLU A CA 1
ATOM 989 C C . GLU A 1 133 ? -26.824 0.326 47.298 1.00 63.09 133 GLU A C 1
ATOM 991 O O . GLU A 1 133 ? -26.805 0.105 46.086 1.00 63.09 133 GLU A O 1
ATOM 996 N N . TRP A 1 134 ? -26.847 1.574 47.782 1.00 57.56 134 TRP A N 1
ATOM 997 C CA . TRP A 1 134 ? -26.920 2.758 46.915 1.00 57.56 134 TRP A CA 1
ATOM 998 C C . TRP A 1 134 ? -25.650 2.956 46.071 1.00 57.56 134 TRP A C 1
ATOM 1000 O O . TRP A 1 134 ? -25.738 3.265 44.883 1.00 57.56 134 TRP A O 1
ATOM 1010 N N . LEU A 1 135 ? -24.466 2.706 46.644 1.00 56.38 135 LEU A N 1
ATOM 1011 C CA . LEU A 1 135 ? -23.188 2.734 45.918 1.00 56.38 135 LEU A CA 1
ATOM 1012 C C . LEU A 1 135 ? -23.102 1.630 44.859 1.00 56.38 135 LEU A C 1
ATOM 1014 O O . LEU A 1 135 ? -22.671 1.893 43.739 1.00 56.38 135 LEU A O 1
ATOM 1018 N N . ILE A 1 136 ? -23.557 0.413 45.173 1.00 60.62 136 ILE A N 1
ATOM 1019 C CA . ILE A 1 136 ? -23.572 -0.706 44.218 1.00 60.62 136 ILE A CA 1
ATOM 1020 C C . ILE A 1 136 ? -24.578 -0.443 43.082 1.00 60.62 136 ILE A C 1
ATOM 1022 O O . ILE A 1 136 ? -24.288 -0.760 41.926 1.00 60.62 136 ILE A O 1
ATOM 1026 N N . ALA A 1 137 ? -25.726 0.175 43.374 1.00 55.09 137 ALA A N 1
ATOM 1027 C CA . ALA A 1 137 ? -26.743 0.525 42.381 1.00 55.09 137 ALA A CA 1
ATOM 1028 C C . ALA A 1 137 ? -26.318 1.697 41.473 1.00 55.09 137 ALA A C 1
ATOM 1030 O O . ALA A 1 137 ? -26.470 1.614 40.252 1.00 55.09 137 ALA A O 1
ATOM 1031 N N . ALA A 1 138 ? -25.711 2.750 42.030 1.00 49.50 138 ALA A N 1
ATOM 1032 C CA . ALA A 1 138 ? -25.190 3.885 41.263 1.00 49.50 138 ALA A CA 1
ATOM 1033 C C . ALA A 1 138 ? -24.015 3.479 40.351 1.00 49.50 138 ALA A C 1
ATOM 1035 O O . ALA A 1 138 ? -23.932 3.925 39.203 1.00 49.50 138 ALA A O 1
ATOM 1036 N N . HIS A 1 139 ? -23.155 2.567 40.823 1.00 54.25 139 HIS A N 1
ATOM 1037 C CA . HIS A 1 139 ? -22.042 2.016 40.047 1.00 54.25 139 HIS A CA 1
ATOM 1038 C C . HIS A 1 139 ? -22.516 1.091 38.910 1.00 54.25 139 HIS A C 1
ATOM 1040 O O . HIS A 1 139 ? -21.939 1.109 37.825 1.00 54.25 139 HIS A O 1
ATOM 1046 N N . LYS A 1 140 ? -23.604 0.330 39.113 1.00 54.22 140 LYS A N 1
ATOM 1047 C CA . LYS A 1 140 ? -24.163 -0.581 38.095 1.00 54.22 140 LYS A CA 1
ATOM 1048 C C . LYS A 1 140 ? -25.053 0.104 37.046 1.00 54.22 140 LYS A C 1
ATOM 1050 O O . LYS A 1 140 ? -25.080 -0.363 35.911 1.00 54.22 140 LYS A O 1
ATOM 1055 N N . GLY A 1 141 ? -25.782 1.170 37.397 1.00 47.91 141 GLY A N 1
ATOM 1056 C CA . GLY A 1 141 ? -26.819 1.761 36.531 1.00 47.91 141 GLY A CA 1
ATOM 1057 C C . GLY A 1 141 ? -26.375 2.942 35.660 1.00 47.91 141 GLY A C 1
ATOM 1058 O O . GLY A 1 141 ? -26.712 3.002 34.481 1.00 47.91 141 GLY A O 1
ATOM 1059 N N . VAL A 1 142 ? -25.601 3.880 36.214 1.00 45.56 142 VAL A N 1
ATOM 1060 C CA . VAL A 1 142 ? -25.224 5.137 35.526 1.00 45.56 142 VAL A CA 1
ATOM 1061 C C . VAL A 1 142 ? -23.792 5.074 34.986 1.00 45.56 142 VAL A C 1
ATOM 1063 O O . VAL A 1 142 ? -23.480 5.651 33.943 1.00 45.56 142 VAL A O 1
ATOM 1066 N N . GLY A 1 143 ? -22.937 4.294 35.652 1.00 48.94 143 GLY A N 1
ATOM 1067 C CA . GLY A 1 143 ? -21.519 4.162 35.338 1.00 48.94 143 GLY A CA 1
ATOM 1068 C C . GLY A 1 143 ? -21.194 3.429 34.038 1.00 48.94 143 GLY A C 1
ATOM 1069 O O . GLY A 1 143 ? -20.094 3.619 33.549 1.00 48.94 143 GLY A O 1
ATOM 1070 N N . ASN A 1 144 ? -22.099 2.643 33.443 1.00 56.31 144 ASN A N 1
ATOM 1071 C CA . ASN A 1 144 ? -21.769 1.832 32.256 1.00 56.31 144 ASN A CA 1
ATOM 1072 C C . ASN A 1 144 ? -22.208 2.448 30.921 1.00 56.31 144 ASN A C 1
ATOM 1074 O O . ASN A 1 144 ? -21.514 2.292 29.922 1.00 56.31 144 ASN A O 1
ATOM 1078 N N . ILE A 1 145 ? -23.339 3.160 30.877 1.00 53.97 145 ILE A N 1
ATOM 1079 C CA . ILE A 1 145 ? -23.872 3.700 29.614 1.00 53.97 145 ILE A CA 1
ATOM 1080 C C . ILE A 1 145 ? -23.365 5.126 29.378 1.00 53.97 145 ILE A C 1
ATOM 1082 O O . ILE A 1 145 ? -22.893 5.429 28.285 1.00 53.97 145 ILE A O 1
ATOM 1086 N N . LEU A 1 146 ? -23.393 5.992 30.400 1.00 52.06 146 LEU A N 1
ATOM 1087 C CA . LEU A 1 146 ? -22.959 7.386 30.258 1.00 52.06 146 LEU A CA 1
ATOM 1088 C C . LEU A 1 146 ? -21.428 7.507 30.177 1.00 52.06 146 LEU A C 1
ATOM 1090 O O . LEU A 1 146 ? -20.922 8.306 29.393 1.00 52.06 146 LEU A O 1
ATOM 1094 N N . SER A 1 147 ? -20.682 6.677 30.920 1.00 61.94 147 SER A N 1
ATOM 1095 C CA . SER A 1 147 ? -19.212 6.655 30.832 1.00 61.94 147 SER A CA 1
ATOM 1096 C C . SER A 1 147 ? -18.733 6.104 29.490 1.00 61.94 147 SER A C 1
ATOM 1098 O O . SER A 1 147 ? -17.814 6.665 28.904 1.00 61.94 147 SER A O 1
ATOM 1100 N N . SER A 1 148 ? -19.398 5.070 28.959 1.00 63.22 148 SER A N 1
ATOM 1101 C CA . SER A 1 148 ? -19.088 4.509 27.646 1.00 63.22 148 SER A CA 1
ATOM 1102 C C . SER A 1 148 ? -19.343 5.543 26.550 1.00 63.22 148 SER A C 1
ATOM 1104 O O . SER A 1 148 ? -18.476 5.759 25.711 1.00 63.22 148 SER A O 1
ATOM 1106 N N . GLN A 1 149 ? -20.467 6.266 26.601 1.00 67.50 149 GLN A N 1
ATOM 1107 C CA . GLN A 1 149 ? -20.798 7.325 25.637 1.00 67.50 149 GLN A CA 1
ATOM 1108 C C . GLN A 1 149 ? -19.806 8.500 25.683 1.00 67.50 149 GLN A C 1
ATOM 1110 O O . GLN A 1 149 ? -19.366 8.974 24.633 1.00 67.50 149 GLN A O 1
ATOM 1115 N N . LEU A 1 150 ? -19.423 8.953 26.881 1.00 66.25 150 LEU A N 1
ATOM 1116 C CA . LEU A 1 150 ? -18.447 10.033 27.059 1.00 66.25 150 LEU A CA 1
ATOM 1117 C C . LEU A 1 150 ? -17.038 9.606 26.643 1.00 66.25 150 LEU A C 1
ATOM 1119 O O . LEU A 1 150 ? -16.361 10.355 25.944 1.00 66.25 150 LEU A O 1
ATOM 1123 N N . PHE A 1 151 ? -16.618 8.394 27.005 1.00 66.75 151 PHE A N 1
ATOM 1124 C CA . PHE A 1 151 ? -15.334 7.832 26.595 1.00 66.75 151 PHE A CA 1
ATOM 1125 C C . PHE A 1 151 ? -15.253 7.703 25.076 1.00 66.75 151 PHE A C 1
ATOM 1127 O O . PHE A 1 151 ? -14.284 8.146 24.469 1.00 66.75 151 PHE A O 1
ATOM 1134 N N . SER A 1 152 ? -16.307 7.185 24.447 1.00 66.38 152 SER A N 1
ATOM 1135 C CA . SER A 1 152 ? -16.364 7.009 22.998 1.00 66.38 152 SER A CA 1
ATOM 1136 C C . SER A 1 152 ? -16.402 8.344 22.250 1.00 66.38 152 SER A C 1
ATOM 1138 O O . SER A 1 152 ? -15.775 8.488 21.204 1.00 66.38 152 SER A O 1
ATOM 1140 N N . SER A 1 153 ? -17.095 9.347 22.796 1.00 65.94 153 SER A N 1
ATOM 1141 C CA . SER A 1 153 ? -17.121 10.702 22.226 1.00 65.94 153 SER A CA 1
ATOM 1142 C C . SER A 1 153 ? -15.772 11.407 22.382 1.00 65.94 153 SER A C 1
ATOM 1144 O O . SER A 1 153 ? -15.303 12.051 21.448 1.00 65.94 153 SER A O 1
ATOM 1146 N N . CYS A 1 154 ? -15.112 11.246 23.531 1.00 69.38 154 CYS A N 1
ATOM 1147 C CA . CYS A 1 154 ? -13.767 11.765 23.765 1.00 69.38 154 CYS A CA 1
ATOM 1148 C C . CYS A 1 154 ? -12.748 11.099 22.826 1.00 69.38 154 CYS A C 1
ATOM 1150 O O . CYS A 1 154 ? -11.973 11.793 22.172 1.00 69.38 154 CYS A O 1
ATOM 1152 N N . LEU A 1 155 ? -12.817 9.771 22.675 1.00 68.56 155 LEU A N 1
ATOM 1153 C CA . LEU A 1 155 ? -11.989 9.005 21.742 1.00 68.56 155 LEU A CA 1
ATOM 1154 C C . LEU A 1 155 ? -12.202 9.471 20.295 1.00 68.56 155 LEU A C 1
ATOM 1156 O O . LEU A 1 155 ? -11.232 9.672 19.572 1.00 68.56 155 LEU A O 1
ATOM 1160 N N . LEU A 1 156 ? -13.457 9.692 19.886 1.00 70.12 156 LEU A N 1
ATOM 1161 C CA . LEU A 1 156 ? -13.799 10.219 18.564 1.00 70.12 156 LEU A CA 1
ATOM 1162 C C . LEU A 1 156 ? -13.168 11.597 18.332 1.00 70.12 156 LEU A C 1
ATOM 1164 O O . LEU A 1 156 ? -12.537 11.806 17.301 1.00 70.12 156 LEU A O 1
ATOM 1168 N N . VAL A 1 157 ? -13.313 12.531 19.277 1.00 72.62 157 VAL A N 1
ATOM 1169 C CA . VAL A 1 157 ? -12.735 13.881 19.162 1.00 72.62 157 VAL A CA 1
ATOM 1170 C C . VAL A 1 157 ? -11.211 13.816 19.100 1.00 72.62 157 VAL A C 1
ATOM 1172 O O . VAL A 1 157 ? -10.608 14.463 18.249 1.00 72.62 157 VAL A O 1
ATOM 1175 N N . LEU A 1 158 ? -10.584 13.000 19.946 1.00 72.38 158 LEU A N 1
ATOM 1176 C CA . LEU A 1 158 ? -9.132 12.836 19.974 1.00 72.38 158 LEU A CA 1
ATOM 1177 C C . LEU A 1 158 ? -8.616 12.222 18.664 1.00 72.38 158 LEU A C 1
ATOM 1179 O O . LEU A 1 158 ? -7.624 12.698 18.115 1.00 72.38 158 LEU A O 1
ATOM 1183 N N . MET A 1 159 ? -9.340 11.250 18.104 1.00 69.81 159 MET A N 1
ATOM 1184 C CA . MET A 1 159 ? -9.045 10.668 16.793 1.00 69.81 159 MET A CA 1
ATOM 1185 C C . MET A 1 159 ? -9.273 11.650 15.646 1.00 69.81 159 MET A C 1
ATOM 1187 O O . MET A 1 159 ? -8.482 11.655 14.713 1.00 69.81 159 MET A O 1
ATOM 1191 N N . LEU A 1 160 ? -10.291 12.512 15.702 1.00 70.69 160 LEU A N 1
ATOM 1192 C CA . LEU A 1 160 ? -10.506 13.558 14.696 1.00 70.69 160 LEU A CA 1
ATOM 1193 C C . LEU A 1 160 ? -9.408 14.627 14.743 1.00 70.69 160 LEU A C 1
ATOM 1195 O O . LEU A 1 160 ? -8.938 15.055 13.692 1.00 70.69 160 LEU A O 1
ATOM 1199 N N . LEU A 1 161 ? -8.964 15.029 15.937 1.00 74.44 161 LEU A N 1
ATOM 1200 C CA . LEU A 1 161 ? -7.842 15.958 16.107 1.00 74.44 161 LEU A CA 1
ATOM 1201 C C . LEU A 1 161 ? -6.535 15.344 15.598 1.00 74.44 161 LEU A C 1
ATOM 1203 O O . LEU A 1 161 ? -5.786 15.985 14.856 1.00 74.44 161 LEU A O 1
ATOM 1207 N N . TRP A 1 162 ? -6.286 14.080 15.940 1.00 73.25 162 TRP A N 1
ATOM 1208 C CA . TRP A 1 162 ? -5.114 13.356 15.474 1.00 73.25 162 TRP A CA 1
ATOM 1209 C C . TRP A 1 162 ? -5.161 13.119 13.954 1.00 73.25 162 TRP A C 1
ATOM 1211 O O . TRP A 1 162 ? -4.207 13.468 13.261 1.00 73.25 162 TRP A O 1
ATOM 1221 N N . ALA A 1 163 ? -6.287 12.668 13.396 1.00 70.50 163 ALA A N 1
ATOM 1222 C CA . ALA A 1 163 ? -6.478 12.516 11.952 1.00 70.50 163 ALA A CA 1
ATOM 1223 C C . ALA A 1 163 ? -6.357 13.856 11.210 1.00 70.50 163 ALA A C 1
ATOM 1225 O O . ALA A 1 163 ? -5.749 13.914 10.143 1.00 70.50 163 ALA A O 1
ATOM 1226 N N . GLY A 1 164 ? -6.863 14.950 11.788 1.00 72.38 164 GLY A N 1
ATOM 1227 C CA . GLY A 1 164 ? -6.701 16.301 11.253 1.00 72.38 164 GLY A CA 1
ATOM 1228 C C . GLY A 1 164 ? -5.234 16.729 11.174 1.00 72.38 164 GLY A C 1
ATOM 1229 O O . GLY A 1 164 ? -4.818 17.303 10.168 1.00 72.38 164 GLY A O 1
ATOM 1230 N N . SER A 1 165 ? -4.425 16.378 12.181 1.00 74.88 165 SER A N 1
ATOM 1231 C CA . SER A 1 165 ? -2.975 16.631 12.169 1.00 74.88 165 SER A CA 1
ATOM 1232 C C . SER A 1 165 ? -2.243 15.834 11.083 1.00 74.88 165 SER A C 1
ATOM 1234 O O . SER A 1 165 ? -1.289 16.328 10.483 1.00 74.88 165 SER A O 1
ATOM 1236 N N . GLN A 1 166 ? -2.724 14.626 10.783 1.00 75.38 166 GLN A N 1
ATOM 1237 C CA . GLN A 1 166 ? -2.119 13.729 9.802 1.00 75.38 166 GLN A CA 1
ATOM 1238 C C . GLN A 1 166 ? -2.644 13.934 8.378 1.00 75.38 166 GLN A C 1
ATOM 1240 O O . GLN A 1 166 ? -1.974 13.524 7.437 1.00 75.38 166 GLN A O 1
ATOM 1245 N N . TYR A 1 167 ? -3.783 14.611 8.191 1.00 73.38 167 TYR A N 1
ATOM 1246 C CA . TYR A 1 167 ? -4.436 14.807 6.890 1.00 73.38 167 TYR A CA 1
ATOM 1247 C C . TYR A 1 167 ? -3.486 15.347 5.812 1.00 73.38 167 TYR A C 1
ATOM 1249 O O . TYR A 1 167 ? -3.495 14.880 4.673 1.00 73.38 167 TYR A O 1
ATOM 1257 N N . ARG A 1 168 ? -2.615 16.301 6.170 1.00 71.44 168 ARG A N 1
ATOM 1258 C CA . ARG A 1 168 ? -1.623 16.845 5.232 1.00 71.44 168 ARG A CA 1
ATOM 1259 C C . ARG A 1 168 ? -0.614 15.798 4.769 1.00 71.44 168 ARG A C 1
ATOM 1261 O O . ARG A 1 168 ? -0.197 15.867 3.622 1.00 71.44 168 ARG A O 1
ATOM 1268 N N . ASN A 1 169 ? -0.256 14.836 5.619 1.00 77.56 169 ASN A N 1
ATOM 1269 C CA . ASN A 1 169 ? 0.761 13.823 5.330 1.00 77.56 169 ASN A CA 1
ATOM 1270 C C . ASN A 1 169 ? 0.285 12.739 4.354 1.00 77.56 169 ASN A C 1
ATOM 1272 O O . ASN A 1 169 ? 1.106 12.068 3.739 1.00 77.56 169 ASN A O 1
ATOM 1276 N N . VAL A 1 170 ? -1.028 12.602 4.172 1.00 74.00 170 VAL A N 1
ATOM 1277 C CA . VAL A 1 170 ? -1.664 11.556 3.352 1.00 74.00 170 VAL A CA 1
ATOM 1278 C C . VAL A 1 170 ? -1.454 11.758 1.867 1.00 74.00 170 VAL A C 1
ATOM 1280 O O . VAL A 1 170 ? -1.257 10.800 1.127 1.00 74.00 170 VAL A O 1
ATOM 1283 N N . PHE A 1 171 ? -1.505 13.011 1.425 1.00 81.50 171 PHE A N 1
ATOM 1284 C CA . PHE A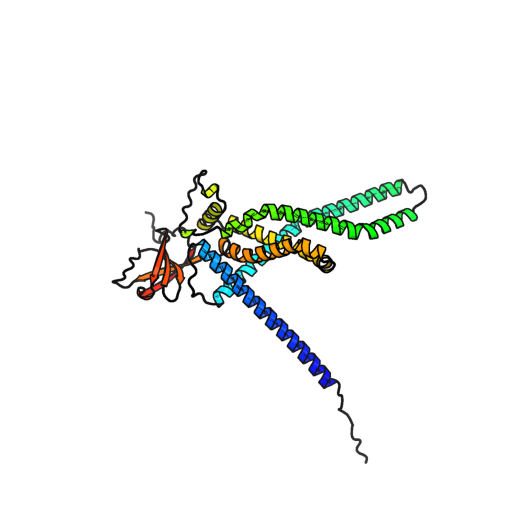 1 171 ? -1.448 13.343 0.004 1.00 81.50 171 PHE A CA 1
ATOM 1285 C C . PHE A 1 171 ? -0.020 13.569 -0.492 1.00 81.50 171 PHE A C 1
ATOM 1287 O O . PHE A 1 171 ? 0.201 13.582 -1.699 1.00 81.50 171 PHE A O 1
ATOM 1294 N N . ILE A 1 172 ? 0.951 13.703 0.417 1.00 84.94 172 ILE A N 1
ATOM 1295 C CA . ILE A 1 172 ? 2.363 13.932 0.078 1.00 84.94 172 ILE A CA 1
ATOM 1296 C C . ILE A 1 172 ? 2.917 12.826 -0.830 1.00 84.94 172 ILE A C 1
ATOM 1298 O O . ILE A 1 172 ? 3.509 13.171 -1.850 1.00 84.94 172 ILE A O 1
ATOM 1302 N N . PRO A 1 173 ? 2.714 11.522 -0.549 1.00 84.69 173 PRO A N 1
ATOM 1303 C CA . PRO A 1 173 ? 3.304 10.467 -1.371 1.00 84.69 173 PRO A CA 1
ATOM 1304 C C . PRO A 1 173 ? 2.723 10.420 -2.786 1.00 84.69 173 PRO A C 1
ATOM 1306 O O . PRO A 1 173 ? 3.424 10.080 -3.727 1.00 84.69 173 PRO A O 1
ATOM 1309 N N . ILE A 1 174 ? 1.454 10.809 -2.946 1.00 81.75 174 ILE A N 1
ATOM 1310 C CA . ILE A 1 174 ? 0.760 10.835 -4.244 1.00 81.75 174 ILE A CA 1
ATOM 1311 C C . ILE A 1 174 ? 1.321 11.946 -5.146 1.00 81.75 174 ILE A C 1
ATOM 1313 O O . ILE A 1 174 ? 1.247 11.860 -6.367 1.00 81.75 174 ILE A O 1
ATOM 1317 N N . GLN A 1 175 ? 1.886 12.996 -4.549 1.00 85.50 175 GLN A N 1
ATOM 1318 C CA . GLN A 1 175 ? 2.502 14.108 -5.275 1.00 85.50 175 GLN A CA 1
ATOM 1319 C C . GLN A 1 175 ? 3.928 13.793 -5.746 1.00 85.50 175 GLN A C 1
ATOM 1321 O O . GLN A 1 175 ? 4.497 14.569 -6.515 1.00 85.50 175 GLN A O 1
ATOM 1326 N N . ILE A 1 176 ? 4.520 12.682 -5.296 1.00 86.06 176 ILE A N 1
ATOM 1327 C CA . ILE A 1 176 ? 5.855 12.269 -5.726 1.00 86.06 176 ILE A CA 1
ATOM 1328 C C . ILE A 1 176 ? 5.759 11.735 -7.150 1.00 86.06 176 ILE A C 1
ATOM 1330 O O . ILE A 1 176 ? 5.100 10.730 -7.407 1.00 86.06 176 ILE A O 1
ATOM 1334 N N . THR A 1 177 ? 6.439 12.409 -8.069 1.00 85.69 177 THR A N 1
ATOM 1335 C CA . THR A 1 177 ? 6.524 12.031 -9.481 1.00 85.69 177 THR A CA 1
ATOM 1336 C C . THR A 1 177 ? 7.919 12.336 -10.006 1.00 85.69 177 THR A C 1
ATOM 1338 O O . THR A 1 177 ? 8.585 13.244 -9.504 1.00 85.69 177 THR A O 1
ATOM 1341 N N . GLY A 1 178 ? 8.373 11.579 -11.006 1.00 83.56 178 GLY A N 1
ATOM 1342 C CA . GLY A 1 178 ? 9.614 11.885 -11.721 1.00 83.56 178 GLY A CA 1
ATOM 1343 C C . GLY A 1 178 ? 10.887 11.826 -10.877 1.00 83.56 178 GLY A C 1
ATOM 1344 O O . GLY A 1 178 ? 11.816 12.588 -11.143 1.00 83.56 178 GLY A O 1
ATOM 1345 N N . VAL A 1 179 ? 10.963 10.932 -9.882 1.00 85.88 179 VAL A N 1
ATOM 1346 C CA . VAL A 1 179 ? 12.142 10.794 -8.999 1.00 85.88 179 VAL A CA 1
ATOM 1347 C C . VAL A 1 179 ? 13.430 10.559 -9.799 1.00 85.88 179 VAL A C 1
ATOM 1349 O O . VAL A 1 179 ? 14.487 11.055 -9.410 1.00 85.88 179 VAL A O 1
ATOM 1352 N N . LEU A 1 180 ? 13.336 9.870 -10.941 1.00 83.12 180 LEU A N 1
ATOM 1353 C CA . LEU A 1 180 ? 14.454 9.623 -11.857 1.00 83.12 180 LEU A CA 1
ATOM 1354 C C . LEU A 1 180 ? 15.135 10.915 -12.334 1.00 83.12 180 LEU A C 1
ATOM 1356 O O . LEU A 1 180 ? 16.358 11.005 -12.364 1.00 83.12 180 LEU A O 1
ATOM 1360 N N . HIS A 1 181 ? 14.347 11.940 -12.650 1.00 80.44 181 HIS A N 1
ATOM 1361 C CA . HIS A 1 181 ? 14.836 13.198 -13.221 1.00 80.44 181 HIS A CA 1
ATOM 1362 C C . HIS A 1 181 ? 15.038 14.299 -12.168 1.00 80.44 181 HIS A C 1
ATOM 1364 O O . HIS A 1 181 ? 15.360 15.439 -12.500 1.00 80.44 181 HIS A O 1
ATOM 1370 N N . MET A 1 182 ? 14.840 13.982 -10.886 1.00 80.31 182 MET A N 1
ATOM 1371 C CA . MET A 1 182 ? 14.862 14.967 -9.811 1.00 80.31 182 MET A CA 1
ATOM 1372 C C . MET A 1 182 ? 16.274 15.209 -9.274 1.00 80.31 182 MET A C 1
ATOM 1374 O O . MET A 1 182 ? 16.898 14.298 -8.734 1.00 80.31 182 MET A O 1
ATOM 1378 N N . THR A 1 183 ? 16.760 16.449 -9.320 1.00 78.44 183 THR A N 1
ATOM 1379 C CA . THR A 1 183 ? 18.058 16.824 -8.741 1.00 78.44 183 THR A CA 1
ATOM 1380 C C . THR A 1 183 ? 17.942 17.118 -7.242 1.00 78.44 183 THR A C 1
ATOM 1382 O O . THR A 1 183 ? 17.220 18.012 -6.803 1.00 78.44 183 THR A O 1
ATOM 1385 N N . CYS A 1 184 ? 18.674 16.355 -6.427 1.00 75.50 184 CYS A N 1
ATOM 1386 C CA . CYS A 1 184 ? 18.656 16.479 -4.968 1.00 75.50 184 CYS A CA 1
ATOM 1387 C C . CYS A 1 184 ? 19.868 17.263 -4.464 1.00 75.50 184 CYS A C 1
ATOM 1389 O O . CYS A 1 184 ? 20.889 16.682 -4.103 1.00 75.50 184 CYS A O 1
ATOM 1391 N N . THR A 1 185 ? 19.759 18.590 -4.434 1.00 67.69 185 THR A N 1
ATOM 1392 C CA . THR A 1 185 ? 20.796 19.471 -3.875 1.00 67.69 185 THR A CA 1
ATOM 1393 C C . THR A 1 185 ? 20.607 19.663 -2.367 1.00 67.69 185 THR A C 1
ATOM 1395 O O . THR A 1 185 ? 19.529 20.058 -1.933 1.00 67.69 185 THR A O 1
ATOM 1398 N N . GLU A 1 186 ? 21.656 19.444 -1.568 1.00 56.00 186 GLU A N 1
ATOM 1399 C CA . GLU A 1 186 ? 21.633 19.507 -0.088 1.00 56.00 186 GLU A CA 1
ATOM 1400 C C . GLU A 1 186 ? 21.566 20.914 0.514 1.00 56.00 186 GLU A C 1
ATOM 1402 O O . GLU A 1 186 ? 21.571 21.067 1.736 1.00 56.00 186 GLU A O 1
ATOM 1407 N N . ALA A 1 187 ? 21.529 21.964 -0.306 1.00 50.03 187 ALA A N 1
ATOM 1408 C CA . ALA A 1 187 ? 21.628 23.313 0.222 1.00 50.03 187 ALA A CA 1
ATOM 1409 C C . ALA A 1 187 ? 20.412 23.634 1.125 1.00 50.03 187 ALA A C 1
ATOM 1411 O O . ALA A 1 187 ? 19.265 23.497 0.677 1.00 50.03 187 ALA A O 1
ATOM 1412 N N . PRO A 1 188 ? 20.641 24.101 2.373 1.00 53.56 188 PRO A N 1
ATOM 1413 C CA . PRO A 1 188 ? 19.611 24.254 3.407 1.00 53.56 188 PRO A CA 1
ATOM 1414 C C . PRO A 1 188 ? 18.465 25.201 3.015 1.00 53.56 188 PRO A C 1
ATOM 1416 O O . PRO A 1 188 ? 17.382 25.117 3.590 1.00 53.56 188 PRO A O 1
ATOM 1419 N N . ASN A 1 189 ? 18.660 26.020 1.977 1.00 54.00 189 ASN A N 1
ATOM 1420 C CA . ASN A 1 189 ? 17.717 27.039 1.511 1.00 54.00 189 ASN A CA 1
ATOM 1421 C C . ASN A 1 189 ? 17.009 26.685 0.190 1.00 54.00 189 ASN A C 1
ATOM 1423 O O . ASN A 1 189 ? 16.391 27.551 -0.424 1.00 54.00 189 ASN A O 1
ATOM 1427 N N . THR A 1 190 ? 17.115 25.446 -0.294 1.00 56.09 190 THR A N 1
ATOM 1428 C CA . THR A 1 190 ? 16.480 25.057 -1.563 1.00 56.09 190 THR A CA 1
ATOM 1429 C C . THR A 1 190 ? 14.996 24.742 -1.393 1.00 56.09 190 THR A C 1
ATOM 1431 O O . THR A 1 190 ? 14.540 24.281 -0.346 1.00 56.09 190 THR A O 1
ATOM 1434 N N . VAL A 1 191 ? 14.229 24.964 -2.464 1.00 54.47 191 VAL A N 1
ATOM 1435 C CA . VAL A 1 191 ? 12.780 24.703 -2.575 1.00 54.47 191 VAL A CA 1
ATOM 1436 C C . VAL A 1 191 ? 12.407 23.267 -2.147 1.00 54.47 191 VAL A C 1
ATOM 1438 O O . VAL A 1 191 ? 11.309 23.035 -1.641 1.00 54.47 191 VAL A O 1
ATOM 1441 N N . ALA A 1 192 ? 13.343 22.314 -2.249 1.00 53.19 192 ALA A N 1
ATOM 1442 C CA . ALA A 1 192 ? 13.190 20.935 -1.784 1.00 53.19 192 ALA A CA 1
ATOM 1443 C C . ALA A 1 192 ? 12.997 20.798 -0.258 1.00 53.19 192 ALA A C 1
ATOM 1445 O O . ALA A 1 192 ? 12.322 19.872 0.182 1.00 53.19 192 ALA A O 1
ATOM 1446 N N . ASN A 1 193 ? 13.518 21.730 0.549 1.00 57.53 193 ASN A N 1
ATOM 1447 C CA . ASN A 1 193 ? 13.277 21.755 1.997 1.00 57.53 193 ASN A CA 1
ATOM 1448 C C . ASN A 1 193 ? 11.914 22.358 2.362 1.00 57.53 193 ASN A C 1
ATOM 1450 O O . ASN A 1 193 ? 11.383 22.061 3.431 1.00 57.53 193 ASN A O 1
ATOM 1454 N N . GLN A 1 194 ? 11.335 23.180 1.481 1.00 66.56 194 GLN A N 1
ATOM 1455 C CA . GLN A 1 194 ? 10.017 23.785 1.691 1.00 66.56 194 GLN A CA 1
ATOM 1456 C C . GLN A 1 194 ? 8.878 22.874 1.216 1.00 66.56 194 GLN A C 1
ATOM 1458 O O . GLN A 1 194 ? 7.805 22.876 1.819 1.00 66.56 194 GLN A O 1
ATOM 1463 N N . ASN A 1 195 ? 9.103 22.070 0.170 1.00 81.69 195 ASN A N 1
ATOM 1464 C CA . ASN A 1 195 ? 8.121 21.106 -0.316 1.00 81.69 195 ASN A CA 1
ATOM 1465 C C . ASN A 1 195 ? 8.362 19.710 0.302 1.00 81.69 195 ASN A C 1
ATOM 1467 O O . ASN A 1 195 ? 9.342 19.044 -0.042 1.00 81.69 195 ASN A O 1
ATOM 1471 N N . PRO A 1 196 ? 7.468 19.206 1.174 1.00 83.12 196 PRO A N 1
ATOM 1472 C CA . PRO A 1 196 ? 7.681 17.926 1.843 1.00 83.12 196 PRO A CA 1
ATOM 1473 C C . PRO A 1 196 ? 7.682 16.727 0.880 1.00 83.12 196 PRO A C 1
ATOM 1475 O O . PRO A 1 196 ? 8.329 15.725 1.187 1.00 83.12 196 PRO A O 1
ATOM 1478 N N . ALA A 1 197 ? 7.028 16.827 -0.286 1.00 85.06 197 ALA A N 1
ATOM 1479 C CA . ALA A 1 197 ? 7.061 15.786 -1.315 1.00 85.06 197 ALA A CA 1
ATOM 1480 C C . ALA A 1 197 ? 8.444 15.693 -1.974 1.00 85.06 197 ALA A C 1
ATOM 1482 O O . ALA A 1 197 ? 8.973 14.598 -2.140 1.00 85.06 197 ALA A O 1
ATOM 1483 N N . ALA A 1 198 ? 9.075 16.837 -2.259 1.00 84.12 198 ALA A N 1
ATOM 1484 C CA . ALA A 1 198 ? 10.431 16.902 -2.803 1.00 84.12 198 ALA A CA 1
ATOM 1485 C C . ALA A 1 198 ? 11.469 16.327 -1.824 1.00 84.12 198 ALA A C 1
ATOM 1487 O O . ALA A 1 198 ? 12.354 15.567 -2.215 1.00 84.12 198 ALA A O 1
ATOM 1488 N N . ARG A 1 199 ? 11.323 16.626 -0.527 1.00 85.12 199 ARG A N 1
ATOM 1489 C CA . ARG A 1 199 ? 12.163 16.041 0.526 1.00 85.12 199 ARG A CA 1
ATOM 1490 C C . ARG A 1 199 ? 12.031 14.517 0.586 1.00 85.12 199 ARG A C 1
ATOM 1492 O O . ARG A 1 199 ? 13.037 13.821 0.706 1.00 85.12 199 ARG A O 1
ATOM 1499 N N . LEU A 1 200 ? 10.801 14.006 0.507 1.00 86.44 200 LEU A N 1
ATOM 1500 C CA . LEU A 1 200 ? 10.513 12.570 0.530 1.00 86.44 200 LEU A CA 1
ATOM 1501 C C . LEU A 1 200 ? 11.063 11.871 -0.724 1.00 86.44 200 LEU A C 1
ATOM 1503 O O . LEU A 1 200 ? 11.752 10.863 -0.604 1.00 86.44 200 LEU A O 1
ATOM 1507 N N . ALA A 1 201 ? 10.870 12.468 -1.901 1.00 86.25 201 ALA A N 1
ATOM 1508 C CA . ALA A 1 201 ? 11.434 12.016 -3.173 1.00 86.25 201 ALA A CA 1
ATOM 1509 C C . ALA A 1 201 ? 12.968 11.902 -3.129 1.00 86.25 201 ALA A C 1
ATOM 1511 O O . ALA A 1 201 ? 13.534 10.884 -3.528 1.00 86.25 201 ALA A O 1
ATOM 1512 N N . CYS A 1 202 ? 13.653 12.900 -2.564 1.00 85.44 202 CYS A N 1
ATOM 1513 C CA . CYS A 1 202 ? 15.107 12.857 -2.421 1.00 85.44 202 CYS A CA 1
ATOM 1514 C C . CYS A 1 202 ? 15.597 11.789 -1.442 1.00 85.44 202 CYS A C 1
ATOM 1516 O O . CYS A 1 202 ? 16.658 11.202 -1.655 1.00 85.44 202 CYS A O 1
ATOM 1518 N N . LYS A 1 203 ? 14.832 11.503 -0.385 1.00 86.31 203 LYS A N 1
ATOM 1519 C CA . LYS A 1 203 ? 15.127 10.397 0.535 1.00 86.31 203 LYS A CA 1
ATOM 1520 C C . LYS A 1 203 ? 14.961 9.034 -0.140 1.00 86.31 203 LYS A C 1
ATOM 1522 O O . LYS A 1 203 ? 15.832 8.185 0.024 1.00 86.31 203 LYS A O 1
ATOM 1527 N N . ILE A 1 204 ? 13.932 8.872 -0.975 1.00 87.25 204 ILE A N 1
ATOM 1528 C CA . ILE A 1 204 ? 13.731 7.669 -1.799 1.00 87.25 204 ILE A CA 1
ATOM 1529 C C . ILE A 1 204 ? 14.898 7.477 -2.774 1.00 87.25 204 ILE A C 1
ATOM 1531 O O . ILE A 1 204 ? 15.468 6.388 -2.833 1.00 87.25 204 ILE A O 1
ATOM 1535 N N . ARG A 1 205 ? 15.311 8.539 -3.484 1.00 85.88 205 ARG A N 1
ATOM 1536 C CA . ARG A 1 205 ? 16.459 8.495 -4.408 1.00 85.88 205 ARG A CA 1
ATOM 1537 C C . ARG A 1 205 ? 17.759 8.095 -3.701 1.00 85.88 205 ARG A C 1
ATOM 1539 O O . ARG A 1 205 ? 18.590 7.425 -4.290 1.00 85.88 205 ARG A O 1
ATOM 1546 N N . ARG A 1 206 ? 17.933 8.464 -2.431 1.00 83.94 206 ARG A N 1
ATOM 1547 C CA . ARG A 1 206 ? 19.104 8.093 -1.614 1.00 83.94 206 ARG A CA 1
ATOM 1548 C C . ARG A 1 206 ? 19.020 6.711 -0.967 1.00 83.94 206 ARG A C 1
ATOM 1550 O O . ARG A 1 206 ? 19.926 6.360 -0.224 1.00 83.94 206 ARG A O 1
ATOM 1557 N N . GLN A 1 207 ? 17.947 5.956 -1.207 1.00 81.56 207 GLN A N 1
ATOM 1558 C CA . GLN A 1 207 ? 17.684 4.673 -0.544 1.00 81.56 207 GLN A CA 1
ATOM 1559 C C . GLN A 1 207 ? 17.582 4.772 0.988 1.00 81.56 207 GLN A C 1
ATOM 1561 O O . GLN A 1 207 ? 17.819 3.802 1.704 1.00 81.56 207 GLN A O 1
ATOM 1566 N N . ASP A 1 208 ? 17.194 5.936 1.516 1.00 83.69 208 ASP A N 1
ATOM 1567 C CA . ASP A 1 208 ? 16.872 6.063 2.936 1.00 83.69 208 ASP A CA 1
ATOM 1568 C C . ASP A 1 208 ? 15.457 5.522 3.163 1.00 83.69 208 ASP A C 1
ATOM 1570 O O . ASP A 1 208 ? 14.464 6.217 2.938 1.00 83.69 208 ASP A O 1
ATOM 1574 N N . HIS A 1 209 ? 15.371 4.252 3.563 1.00 82.12 209 HIS A N 1
ATOM 1575 C CA . HIS A 1 209 ? 14.105 3.543 3.754 1.00 82.12 209 HIS A CA 1
ATOM 1576 C C . HIS A 1 209 ? 13.363 3.942 5.036 1.00 82.12 209 HIS A C 1
ATOM 1578 O O . HIS A 1 209 ? 12.146 3.769 5.104 1.00 82.12 209 HIS A O 1
ATOM 1584 N N . ALA A 1 210 ? 14.051 4.510 6.031 1.00 85.38 210 ALA A N 1
ATOM 1585 C CA . ALA A 1 210 ? 13.473 4.739 7.354 1.00 85.38 210 ALA A CA 1
ATOM 1586 C C . ALA A 1 210 ? 12.345 5.779 7.316 1.00 85.38 210 ALA A C 1
ATOM 1588 O O . ALA A 1 210 ? 11.272 5.584 7.889 1.00 85.38 210 ALA A O 1
ATOM 1589 N N . LEU A 1 211 ? 12.567 6.888 6.608 1.00 85.50 211 LEU A N 1
ATOM 1590 C CA . LEU A 1 211 ? 11.602 7.982 6.546 1.00 85.50 211 LEU A CA 1
ATOM 1591 C C . LEU A 1 211 ? 10.353 7.616 5.712 1.00 85.50 211 LEU A C 1
ATOM 1593 O O . LEU A 1 211 ? 9.248 7.798 6.227 1.00 85.50 211 LEU A O 1
ATOM 1597 N N . PRO A 1 212 ? 10.462 7.059 4.487 1.00 85.69 212 PRO A N 1
ATOM 1598 C CA . PRO A 1 212 ? 9.309 6.554 3.736 1.00 85.69 212 PRO A CA 1
ATOM 1599 C C . PRO A 1 212 ? 8.505 5.490 4.494 1.00 85.69 212 PRO A C 1
ATOM 1601 O O . PRO A 1 212 ? 7.274 5.558 4.506 1.00 85.69 212 PRO A O 1
ATOM 1604 N N . GLN A 1 213 ? 9.174 4.556 5.182 1.00 86.12 213 GLN A N 1
ATOM 1605 C CA . GLN A 1 213 ? 8.501 3.542 6.001 1.00 86.12 213 GLN A CA 1
ATOM 1606 C C . GLN A 1 213 ? 7.747 4.163 7.178 1.00 86.12 213 GLN A C 1
ATOM 1608 O O . GLN A 1 213 ? 6.593 3.806 7.404 1.00 86.12 213 GLN A O 1
ATO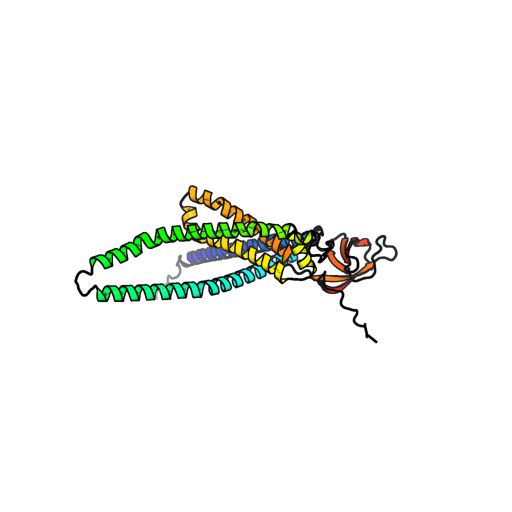M 1613 N N . ALA A 1 214 ? 8.335 5.134 7.884 1.00 85.56 214 ALA A N 1
ATOM 1614 C CA . ALA A 1 214 ? 7.657 5.834 8.975 1.00 85.56 214 ALA A CA 1
ATOM 1615 C C . ALA A 1 214 ? 6.412 6.601 8.490 1.00 85.56 214 ALA A C 1
ATOM 1617 O O . ALA A 1 214 ? 5.369 6.573 9.147 1.00 85.56 214 ALA A O 1
ATOM 1618 N N . TYR A 1 215 ? 6.488 7.243 7.316 1.00 87.19 215 TYR A N 1
ATOM 1619 C CA . TYR A 1 215 ? 5.327 7.881 6.683 1.00 87.19 215 TYR A CA 1
ATOM 1620 C C . TYR A 1 215 ? 4.227 6.864 6.368 1.00 87.19 215 TYR A C 1
ATOM 1622 O O . TYR A 1 215 ? 3.057 7.108 6.669 1.00 87.19 215 TYR A O 1
ATOM 1630 N N . TYR A 1 216 ? 4.594 5.718 5.793 1.00 88.69 216 TYR A N 1
ATOM 1631 C CA . TYR A 1 216 ? 3.643 4.654 5.489 1.00 88.69 216 TYR A CA 1
ATOM 1632 C C . TYR A 1 216 ? 3.001 4.074 6.759 1.00 88.69 216 TYR A C 1
ATOM 1634 O O . TYR A 1 216 ? 1.776 3.971 6.835 1.00 88.69 216 TYR A O 1
ATOM 1642 N N . ALA A 1 217 ? 3.795 3.788 7.793 1.00 86.69 217 ALA A N 1
ATOM 1643 C CA . ALA A 1 217 ? 3.309 3.284 9.076 1.00 86.69 217 ALA A CA 1
ATOM 1644 C C . ALA A 1 217 ? 2.329 4.254 9.753 1.00 86.69 217 ALA A C 1
ATOM 1646 O O . ALA A 1 217 ? 1.281 3.836 10.245 1.00 86.69 217 ALA A O 1
ATOM 1647 N N . GLY A 1 218 ? 2.604 5.562 9.703 1.00 85.44 218 GLY A N 1
ATOM 1648 C CA . GLY A 1 218 ? 1.676 6.585 10.190 1.00 85.44 218 GLY A CA 1
ATOM 1649 C C . GLY A 1 218 ? 0.306 6.534 9.501 1.00 85.44 218 GLY A C 1
ATOM 1650 O O . GLY A 1 218 ? -0.722 6.689 10.161 1.00 85.44 218 GLY A O 1
ATOM 1651 N N . LEU A 1 219 ? 0.270 6.254 8.194 1.00 85.94 219 LEU A N 1
ATOM 1652 C CA . LEU A 1 219 ? -0.978 6.110 7.435 1.00 85.94 219 LEU A CA 1
ATOM 1653 C C . LEU A 1 219 ? -1.729 4.823 7.773 1.00 85.94 219 LEU A C 1
ATOM 1655 O O . LEU A 1 219 ? -2.950 4.863 7.936 1.00 85.94 219 LEU A O 1
ATOM 1659 N N . VAL A 1 220 ? -1.017 3.703 7.921 1.00 87.00 220 VAL A N 1
ATOM 1660 C CA . VAL A 1 220 ? -1.608 2.430 8.368 1.00 87.00 220 VAL A CA 1
ATOM 1661 C C . VAL A 1 220 ? -2.262 2.609 9.739 1.00 87.00 220 VAL A C 1
ATOM 1663 O O . VAL A 1 220 ? -3.427 2.253 9.923 1.00 87.00 220 VAL A O 1
ATOM 1666 N N . ASN A 1 221 ? -1.560 3.259 10.667 1.00 84.19 221 ASN A N 1
ATOM 1667 C CA . ASN A 1 221 ? -2.079 3.570 11.996 1.00 84.19 221 ASN A CA 1
ATOM 1668 C C . ASN A 1 221 ? -3.305 4.474 11.954 1.00 84.19 221 ASN A C 1
ATOM 1670 O O . ASN A 1 221 ? -4.187 4.353 12.804 1.00 84.19 221 ASN A O 1
ATOM 1674 N N . LEU A 1 222 ? -3.411 5.334 10.941 1.00 83.56 222 LEU A N 1
ATOM 1675 C CA . LEU A 1 222 ? -4.581 6.181 10.770 1.00 83.56 222 LEU A CA 1
ATOM 1676 C C . LEU A 1 222 ? -5.802 5.398 10.321 1.00 83.56 222 LEU A C 1
ATOM 1678 O O . LEU A 1 222 ? -6.865 5.520 10.934 1.00 83.56 222 LEU A O 1
ATOM 1682 N N . VAL A 1 223 ? -5.643 4.546 9.311 1.00 84.12 223 VAL A N 1
ATOM 1683 C CA . VAL A 1 223 ? -6.701 3.625 8.877 1.00 84.12 223 VAL A CA 1
ATOM 1684 C C . VAL A 1 223 ? -7.154 2.751 10.045 1.00 84.12 223 VAL A C 1
ATOM 1686 O O . VAL A 1 223 ? -8.356 2.575 10.259 1.00 84.12 223 VAL A O 1
ATOM 1689 N N . PHE A 1 224 ? -6.207 2.256 10.841 1.00 81.19 224 PHE A N 1
ATOM 1690 C CA . PHE A 1 224 ? -6.509 1.443 12.009 1.00 81.19 224 PHE A CA 1
ATOM 1691 C C . PHE A 1 224 ? -7.238 2.225 13.112 1.00 81.19 224 PHE A C 1
ATOM 1693 O O . PHE A 1 224 ? -8.242 1.749 13.640 1.00 81.19 224 PHE A O 1
ATOM 1700 N N . GLY A 1 225 ? -6.806 3.452 13.414 1.00 78.19 225 GLY A N 1
ATOM 1701 C CA . GLY A 1 225 ? -7.487 4.339 14.358 1.00 78.19 225 GLY A CA 1
ATOM 1702 C C . GLY A 1 225 ? -8.931 4.629 13.942 1.00 78.19 225 GLY A C 1
ATOM 1703 O O . GLY A 1 225 ? -9.846 4.515 14.758 1.00 78.19 225 GLY A O 1
ATOM 1704 N N . LEU A 1 226 ? -9.167 4.904 12.654 1.00 78.06 226 LEU A N 1
ATOM 1705 C CA . LEU A 1 226 ? -10.518 5.060 12.102 1.00 78.06 226 LEU A CA 1
ATOM 1706 C C . LEU A 1 226 ? -11.347 3.780 12.260 1.00 78.06 226 LEU A C 1
ATOM 1708 O O . LEU A 1 226 ? -12.506 3.841 12.670 1.00 78.06 226 LEU A O 1
ATOM 1712 N N . PHE A 1 227 ? -10.759 2.617 11.980 1.00 79.94 227 PHE A N 1
ATOM 1713 C CA . PHE A 1 227 ? -11.430 1.329 12.141 1.00 79.94 227 PHE A CA 1
ATOM 1714 C C . PHE A 1 227 ? -11.835 1.066 13.599 1.00 79.94 227 PHE A C 1
ATOM 1716 O O . PHE A 1 227 ? -12.983 0.699 13.862 1.00 79.94 227 PHE A O 1
ATOM 1723 N N . LEU A 1 228 ? -10.938 1.328 14.554 1.00 74.44 228 LEU A N 1
ATOM 1724 C CA . LEU A 1 228 ? -11.214 1.204 15.988 1.00 74.44 228 LEU A CA 1
ATOM 1725 C C . LEU A 1 228 ? -12.326 2.137 16.466 1.00 74.44 228 LEU A C 1
ATOM 1727 O O . LEU A 1 228 ? -13.008 1.811 17.432 1.00 74.44 228 LEU A O 1
ATOM 1731 N N . VAL A 1 229 ? -12.545 3.267 15.794 1.00 72.06 229 VAL A N 1
ATOM 1732 C CA . VAL A 1 229 ? -13.693 4.138 16.060 1.00 72.06 229 VAL A CA 1
ATOM 1733 C C . VAL A 1 229 ? -14.965 3.584 15.417 1.00 72.06 229 VAL A C 1
ATOM 1735 O O . VAL A 1 229 ? -16.030 3.677 16.004 1.00 72.06 229 VAL A O 1
ATOM 1738 N N . VAL A 1 230 ? -14.919 2.974 14.235 1.00 73.50 230 VAL A N 1
ATOM 1739 C CA . VAL A 1 230 ? -16.141 2.490 13.563 1.00 73.50 230 VAL A CA 1
ATOM 1740 C C . VAL A 1 230 ? -16.721 1.233 14.235 1.00 73.50 230 VAL A C 1
ATOM 1742 O O . VAL A 1 230 ? -17.941 1.115 14.383 1.00 73.50 230 VAL A O 1
ATOM 1745 N N . VAL A 1 231 ? -15.872 0.296 14.673 1.00 71.31 231 VAL A N 1
ATOM 1746 C CA . VAL A 1 231 ? -16.286 -1.012 15.223 1.00 71.31 231 VAL A CA 1
ATOM 1747 C C . VAL A 1 231 ? -17.172 -0.926 16.480 1.00 71.31 231 VAL A C 1
ATOM 1749 O O . VAL A 1 231 ? -18.268 -1.496 16.453 1.00 71.31 231 VAL A O 1
ATOM 1752 N N . PRO A 1 232 ? -16.785 -0.231 17.569 1.00 67.00 232 PRO A N 1
ATOM 1753 C CA . PRO A 1 232 ? -17.585 -0.183 18.795 1.00 67.00 232 PRO A CA 1
ATOM 1754 C C . PRO A 1 232 ? -18.915 0.556 18.597 1.00 67.00 232 PRO A C 1
ATOM 1756 O O . PRO A 1 232 ? -19.887 0.289 19.302 1.00 67.00 232 PRO A O 1
ATOM 1759 N N . PHE A 1 233 ? -19.006 1.430 17.592 1.00 68.00 233 PHE A N 1
ATOM 1760 C CA . PHE A 1 233 ? -20.222 2.175 17.281 1.00 68.00 233 PHE A CA 1
ATOM 1761 C C . PHE A 1 233 ? -21.156 1.466 16.295 1.00 68.00 233 PHE A C 1
ATOM 1763 O O . PHE A 1 233 ? -22.252 1.969 16.036 1.00 68.00 233 PHE A O 1
ATOM 1770 N N . ARG A 1 234 ? -20.805 0.272 15.798 1.00 69.00 234 ARG A N 1
ATOM 1771 C CA . ARG A 1 234 ? -21.667 -0.531 14.910 1.00 69.00 234 ARG A CA 1
ATOM 1772 C C . ARG A 1 234 ? -23.068 -0.750 15.494 1.00 69.00 234 ARG A C 1
ATOM 1774 O O . ARG A 1 234 ? -24.058 -0.668 14.769 1.00 69.00 234 ARG A O 1
ATOM 1781 N N . SER A 1 235 ? -23.164 -1.000 16.800 1.00 64.50 235 SER A N 1
ATOM 1782 C CA . SER A 1 235 ? -24.437 -1.222 17.504 1.00 64.50 235 SER A CA 1
ATOM 1783 C C . SER A 1 235 ? -25.318 0.037 17.578 1.00 64.50 235 SER A C 1
ATOM 1785 O O . SER A 1 235 ? -26.545 -0.069 17.595 1.00 64.50 235 SER A O 1
ATOM 1787 N N . HIS A 1 236 ? -24.711 1.228 17.566 1.00 62.88 236 HIS A N 1
ATOM 1788 C CA . HIS A 1 236 ? -25.396 2.525 17.596 1.00 62.88 236 HIS A CA 1
ATOM 1789 C C . HIS A 1 236 ? -25.691 3.087 16.195 1.00 62.88 236 HIS A C 1
ATOM 1791 O O . HIS A 1 236 ? -26.721 3.742 16.002 1.00 62.88 236 HIS A O 1
ATOM 1797 N N . LEU A 1 237 ? -24.852 2.784 15.198 1.00 57.94 237 LEU A N 1
ATOM 1798 C CA . LEU A 1 237 ? -25.079 3.123 13.786 1.00 57.94 237 LEU A CA 1
ATOM 1799 C C . LEU A 1 237 ? -26.392 2.532 13.250 1.00 57.94 237 LEU A C 1
ATOM 1801 O O . LEU A 1 237 ? -27.048 3.132 12.404 1.00 57.94 237 LEU A O 1
ATOM 1805 N N . LEU A 1 238 ? -26.785 1.361 13.754 1.00 62.03 238 LEU A N 1
ATOM 1806 C CA . LEU A 1 238 ? -27.982 0.643 13.309 1.00 62.03 238 LEU A CA 1
ATOM 1807 C C . LEU A 1 238 ? -29.283 1.145 13.959 1.00 62.03 238 LEU A C 1
ATOM 1809 O O . LEU A 1 238 ? -30.362 0.775 13.507 1.00 62.03 238 LEU A O 1
ATOM 1813 N N . ARG A 1 239 ? -29.210 1.984 15.003 1.00 64.38 239 ARG A N 1
ATOM 1814 C CA . ARG A 1 239 ? -30.381 2.374 15.812 1.00 64.38 239 ARG A CA 1
ATOM 1815 C C . ARG A 1 239 ? -31.044 3.700 15.414 1.00 64.38 239 ARG A C 1
ATOM 1817 O O . ARG A 1 239 ? -32.122 3.984 15.920 1.00 64.38 239 ARG A O 1
ATOM 1824 N N . GLY A 1 240 ? -30.477 4.496 14.500 1.00 71.75 240 GLY A N 1
ATOM 1825 C CA . GLY A 1 240 ? -31.070 5.784 14.106 1.00 71.75 240 GLY A CA 1
ATOM 1826 C C . GLY A 1 240 ? -30.594 6.322 12.754 1.00 71.75 240 GLY A C 1
ATOM 1827 O O . GLY A 1 240 ? -29.521 5.980 12.268 1.00 71.75 240 GLY A O 1
ATOM 1828 N N . ALA A 1 241 ? -31.407 7.157 12.099 1.00 75.12 241 ALA A N 1
ATOM 1829 C CA . ALA A 1 241 ? -30.997 7.858 10.874 1.00 75.12 241 ALA A CA 1
ATOM 1830 C C . ALA A 1 241 ? -29.996 8.992 11.170 1.00 75.12 241 ALA A C 1
ATOM 1832 O O . ALA A 1 241 ? -29.035 9.172 10.430 1.00 75.12 241 ALA A O 1
ATOM 1833 N N . ALA A 1 242 ? -30.169 9.693 12.297 1.00 73.94 242 ALA A N 1
ATOM 1834 C CA . ALA A 1 242 ? -29.287 10.784 12.709 1.00 73.94 242 ALA A CA 1
ATOM 1835 C C . ALA A 1 242 ? -27.850 10.314 12.995 1.00 73.94 242 ALA A C 1
ATOM 1837 O O . ALA A 1 242 ? -26.896 10.956 12.566 1.00 73.94 242 ALA A O 1
ATOM 1838 N N . THR A 1 243 ? -27.678 9.155 13.644 1.00 70.56 243 THR A N 1
ATOM 1839 C CA . THR A 1 243 ? -26.344 8.581 13.881 1.00 70.56 243 THR A CA 1
ATOM 1840 C C . THR A 1 243 ? -25.661 8.214 12.567 1.00 70.56 243 THR A C 1
ATOM 1842 O O . THR A 1 243 ? -24.493 8.538 12.383 1.00 70.56 243 THR A O 1
ATOM 1845 N N . ARG A 1 244 ? -26.383 7.634 11.599 1.00 75.50 244 ARG A N 1
ATOM 1846 C CA . ARG A 1 244 ? -25.831 7.322 10.268 1.00 75.50 244 ARG A CA 1
ATOM 1847 C C . ARG A 1 244 ? -25.277 8.549 9.543 1.00 75.50 244 ARG A C 1
ATOM 1849 O O . ARG A 1 244 ? -24.217 8.442 8.937 1.00 75.50 244 ARG A O 1
ATOM 1856 N N . ILE A 1 245 ? -25.945 9.699 9.638 1.00 81.00 245 ILE A N 1
ATOM 1857 C CA . ILE A 1 245 ? -25.484 10.947 9.006 1.00 81.00 245 ILE A CA 1
ATOM 1858 C C . ILE A 1 245 ? -24.172 11.432 9.640 1.00 81.00 245 ILE A C 1
ATOM 1860 O O . ILE A 1 245 ? -23.267 11.842 8.919 1.00 81.00 245 ILE A O 1
ATOM 1864 N N . ILE A 1 246 ? -24.033 11.323 10.965 1.00 76.88 246 ILE A N 1
ATOM 1865 C CA . ILE A 1 246 ? -22.821 11.740 11.691 1.00 76.88 246 ILE A CA 1
ATOM 1866 C C . ILE A 1 246 ? -21.604 10.888 11.293 1.00 76.88 246 ILE A C 1
ATOM 1868 O O . ILE A 1 246 ? -20.502 11.417 11.157 1.00 76.88 246 ILE A O 1
ATOM 1872 N N . TYR A 1 247 ? -21.789 9.583 11.069 1.00 75.44 247 TYR A N 1
ATOM 1873 C CA . TYR A 1 247 ? -20.688 8.671 10.721 1.00 75.44 247 TYR A CA 1
ATOM 1874 C C . TYR A 1 247 ? -20.420 8.541 9.222 1.00 75.44 247 TYR A C 1
ATOM 1876 O O . TYR A 1 247 ? -19.362 8.044 8.841 1.00 75.44 247 TYR A O 1
ATOM 1884 N N . LEU A 1 248 ? -21.337 8.987 8.363 1.00 80.88 248 LEU A N 1
ATOM 1885 C CA . LEU A 1 248 ? -21.142 8.992 6.915 1.00 80.88 248 LEU A CA 1
ATOM 1886 C C . LEU A 1 248 ? -19.803 9.629 6.486 1.00 80.88 248 LEU A C 1
ATOM 1888 O O . LEU A 1 248 ? -19.072 8.968 5.748 1.00 80.88 248 LEU A O 1
ATOM 1892 N N . PRO A 1 249 ? -19.412 10.837 6.950 1.00 80.75 249 PRO A N 1
ATOM 1893 C CA . PRO A 1 249 ? -18.120 11.417 6.581 1.00 80.75 249 PRO A CA 1
ATOM 1894 C C . PRO A 1 249 ? -16.936 10.567 7.051 1.00 80.75 249 PRO A C 1
ATOM 1896 O O . PRO A 1 249 ? -15.944 10.476 6.336 1.00 80.75 249 PRO A O 1
ATOM 1899 N N . LEU A 1 250 ? -17.044 9.893 8.201 1.00 79.12 250 LEU A N 1
ATOM 1900 C CA . LEU A 1 250 ? -16.001 8.998 8.707 1.00 79.12 250 LEU A CA 1
ATOM 1901 C C . LEU A 1 250 ? -15.846 7.753 7.823 1.00 79.12 250 LEU A C 1
ATOM 1903 O O . LEU A 1 250 ? -14.728 7.333 7.544 1.00 79.12 250 LEU A O 1
ATOM 1907 N N . MET A 1 251 ? -16.958 7.187 7.349 1.00 80.19 251 MET A N 1
ATOM 1908 C CA . MET A 1 251 ? -16.952 6.050 6.423 1.00 80.19 251 MET A CA 1
ATOM 1909 C C . MET A 1 251 ? -16.396 6.433 5.051 1.00 80.19 251 MET A C 1
ATOM 1911 O O . MET A 1 251 ? -15.606 5.682 4.482 1.00 80.19 251 MET A O 1
ATOM 1915 N N . ILE A 1 252 ? -16.769 7.610 4.538 1.00 83.56 252 ILE A N 1
ATOM 1916 C CA . ILE A 1 252 ? -16.208 8.159 3.297 1.00 83.56 252 ILE A CA 1
ATOM 1917 C C . ILE A 1 252 ? -14.700 8.348 3.458 1.00 83.56 252 ILE A C 1
ATOM 1919 O O . ILE A 1 252 ? -13.936 7.917 2.600 1.00 83.56 252 ILE A O 1
ATOM 1923 N N . LEU A 1 253 ? -14.269 8.930 4.580 1.00 82.06 253 LEU A N 1
ATOM 1924 C CA . LEU A 1 253 ? -12.859 9.099 4.902 1.00 82.06 253 LEU A CA 1
ATOM 1925 C C . LEU A 1 253 ? -12.150 7.740 4.912 1.00 82.06 253 LEU A C 1
ATOM 1927 O O . LEU A 1 253 ? -11.198 7.549 4.168 1.00 82.06 253 LEU A O 1
ATOM 1931 N N . PHE A 1 254 ? -12.658 6.767 5.666 1.00 83.50 254 PHE A N 1
ATOM 1932 C CA . PHE A 1 254 ? -12.100 5.417 5.723 1.00 83.50 254 PHE A CA 1
ATOM 1933 C C . PHE A 1 254 ? -11.976 4.767 4.334 1.00 83.50 254 PHE A C 1
ATOM 1935 O O . PHE A 1 254 ? -10.929 4.203 4.024 1.00 83.50 254 PHE A O 1
ATOM 1942 N N . MET A 1 255 ? -12.991 4.896 3.471 1.00 84.56 255 MET A N 1
ATOM 1943 C CA . MET A 1 255 ? -12.924 4.409 2.087 1.00 84.56 255 MET A CA 1
ATOM 1944 C C . MET A 1 255 ? -11.838 5.111 1.268 1.00 84.56 255 MET A C 1
ATOM 1946 O O . MET A 1 255 ? -11.046 4.434 0.614 1.00 84.56 255 MET A O 1
ATOM 1950 N N . ILE A 1 256 ? -11.777 6.446 1.316 1.00 85.25 256 ILE A N 1
ATOM 1951 C CA . ILE A 1 256 ? -10.759 7.229 0.599 1.00 85.25 256 ILE A CA 1
ATOM 1952 C C . ILE A 1 256 ? -9.363 6.802 1.054 1.00 85.25 256 ILE A C 1
ATOM 1954 O O . ILE A 1 256 ? -8.504 6.518 0.224 1.00 85.25 256 ILE A O 1
ATOM 1958 N N . TYR A 1 257 ? -9.139 6.691 2.362 1.00 83.44 257 TYR A N 1
ATOM 1959 C CA . TYR A 1 257 ? -7.855 6.255 2.904 1.00 83.44 257 TYR A CA 1
ATOM 1960 C C . TYR A 1 257 ? -7.517 4.814 2.521 1.00 83.44 257 TYR A C 1
ATOM 1962 O O . TYR A 1 257 ? -6.379 4.546 2.143 1.00 83.44 257 TYR A O 1
ATOM 1970 N N . GLY A 1 258 ? -8.491 3.902 2.560 1.00 85.06 258 GLY A N 1
ATOM 1971 C CA . GLY A 1 258 ? -8.307 2.523 2.109 1.00 85.06 258 GLY A CA 1
ATOM 1972 C C . GLY A 1 258 ? -7.893 2.437 0.637 1.00 85.06 258 GLY A C 1
ATOM 1973 O O . GLY A 1 258 ? -7.064 1.602 0.288 1.00 85.06 258 GLY A O 1
ATOM 1974 N N . MET A 1 259 ? -8.405 3.333 -0.213 1.00 85.69 259 MET A N 1
ATOM 1975 C CA . MET A 1 259 ? -8.002 3.442 -1.621 1.00 85.69 259 MET A CA 1
ATOM 1976 C C . MET A 1 259 ? -6.633 4.102 -1.817 1.00 85.69 259 MET A C 1
ATOM 1978 O O . MET A 1 259 ? -5.916 3.758 -2.754 1.00 85.69 259 MET A O 1
ATOM 1982 N N . VAL A 1 260 ? -6.260 5.046 -0.953 1.00 87.75 260 VAL A N 1
ATOM 1983 C CA . VAL A 1 260 ? -4.972 5.750 -1.024 1.00 87.75 260 VAL A CA 1
ATOM 1984 C C . VAL A 1 260 ? -3.818 4.883 -0.516 1.00 87.75 260 VAL A C 1
ATOM 1986 O O . VAL A 1 260 ? -2.718 4.967 -1.053 1.00 87.75 260 VAL A O 1
ATOM 1989 N N . LEU A 1 261 ? -4.054 4.015 0.467 1.00 90.38 261 LEU A N 1
ATOM 1990 C CA . LEU A 1 261 ? -3.032 3.156 1.070 1.00 90.38 261 LEU A CA 1
ATOM 1991 C C . LEU A 1 261 ? -2.212 2.312 0.065 1.00 90.38 261 LEU A C 1
ATOM 1993 O O . LEU A 1 261 ? -0.984 2.320 0.159 1.00 90.38 261 LEU A O 1
ATOM 1997 N N . PRO A 1 262 ? -2.810 1.619 -0.926 1.00 91.06 262 PRO A N 1
ATOM 1998 C CA . PRO A 1 262 ? -2.025 0.896 -1.927 1.00 91.06 262 PRO A CA 1
ATOM 1999 C C . PRO A 1 262 ? -1.202 1.830 -2.828 1.00 91.06 262 PRO A C 1
ATOM 2001 O O . PRO A 1 262 ? -0.079 1.501 -3.209 1.00 91.06 262 PRO A O 1
ATOM 2004 N N . LEU A 1 263 ? -1.703 3.034 -3.123 1.00 89.38 263 LEU A N 1
ATOM 2005 C CA . LEU A 1 263 ? -0.945 4.026 -3.889 1.00 89.38 263 LEU A CA 1
ATOM 2006 C C . LEU A 1 263 ? 0.277 4.513 -3.103 1.00 89.38 263 LEU A C 1
ATOM 2008 O O . LEU A 1 263 ? 1.371 4.596 -3.660 1.00 89.38 263 LEU A O 1
ATOM 2012 N N . THR A 1 264 ? 0.120 4.812 -1.813 1.00 89.62 264 THR A N 1
ATOM 2013 C CA . THR A 1 264 ? 1.237 5.276 -0.982 1.00 89.62 264 THR A CA 1
ATOM 2014 C C . THR A 1 264 ? 2.257 4.172 -0.747 1.00 89.62 264 THR A C 1
ATOM 2016 O O . THR A 1 264 ? 3.452 4.448 -0.786 1.00 89.62 264 THR A O 1
ATOM 2019 N N . TYR A 1 265 ? 1.825 2.918 -0.601 1.00 91.12 265 TYR A N 1
ATOM 2020 C CA . TYR A 1 265 ? 2.735 1.775 -0.560 1.00 91.12 265 TYR A CA 1
ATOM 2021 C C . TYR A 1 265 ? 3.588 1.672 -1.831 1.00 91.12 265 TYR A C 1
ATOM 2023 O O . TYR A 1 265 ? 4.812 1.560 -1.740 1.00 91.12 265 TYR A O 1
ATOM 2031 N N . GLY A 1 266 ? 2.960 1.756 -3.011 1.00 86.75 266 GLY A N 1
ATOM 2032 C CA . GLY A 1 266 ? 3.667 1.693 -4.294 1.00 86.75 266 GLY A CA 1
ATOM 2033 C C . GLY A 1 266 ? 4.719 2.795 -4.455 1.00 86.75 266 GLY A C 1
ATOM 2034 O O . GLY A 1 266 ? 5.803 2.543 -4.976 1.00 86.75 266 GLY A O 1
ATOM 2035 N N . ALA A 1 267 ? 4.428 3.995 -3.947 1.00 87.06 267 ALA A N 1
ATOM 2036 C CA . ALA A 1 267 ? 5.344 5.132 -3.999 1.00 87.06 267 ALA A CA 1
ATOM 2037 C C . ALA A 1 267 ? 6.446 5.103 -2.922 1.00 87.06 267 ALA A C 1
ATOM 2039 O O . ALA A 1 267 ? 7.500 5.689 -3.125 1.00 87.06 267 ALA A O 1
ATOM 2040 N N . LEU A 1 268 ? 6.220 4.495 -1.754 1.00 87.38 268 LEU A N 1
ATOM 2041 C CA . LEU A 1 268 ? 7.133 4.654 -0.608 1.00 87.38 268 LEU A CA 1
ATOM 2042 C C . LEU A 1 268 ? 7.909 3.398 -0.222 1.00 87.38 268 LEU A C 1
ATOM 2044 O O . LEU A 1 268 ? 9.017 3.513 0.297 1.00 87.38 268 LEU A O 1
ATOM 2048 N N . VAL A 1 269 ? 7.315 2.219 -0.396 1.00 86.50 269 VAL A N 1
ATOM 2049 C CA . VAL A 1 269 ? 7.812 0.972 0.209 1.00 86.50 269 VAL A CA 1
ATOM 2050 C C . VAL A 1 269 ? 8.259 -0.037 -0.841 1.00 86.50 269 VAL A C 1
ATOM 2052 O O . VAL A 1 269 ? 9.129 -0.862 -0.562 1.00 86.50 269 VAL A O 1
ATOM 2055 N N . MET A 1 270 ? 7.685 0.013 -2.045 1.00 84.62 270 MET A N 1
ATOM 2056 C CA . MET A 1 270 ? 8.015 -0.936 -3.105 1.00 84.62 270 MET A CA 1
ATOM 2057 C C . MET A 1 270 ? 9.521 -0.881 -3.442 1.00 84.62 270 MET A C 1
ATOM 2059 O O . MET A 1 270 ? 10.068 0.212 -3.610 1.00 84.62 270 MET A O 1
ATOM 2063 N N . PRO A 1 271 ? 10.212 -2.036 -3.514 1.00 82.19 271 PRO A N 1
ATOM 2064 C CA . PRO A 1 271 ? 11.651 -2.067 -3.738 1.00 82.19 271 PRO A CA 1
ATOM 2065 C C . PRO A 1 271 ? 12.005 -1.525 -5.126 1.00 82.19 271 PRO A C 1
ATOM 2067 O O . PRO A 1 271 ? 11.445 -1.961 -6.126 1.00 82.19 271 PRO A O 1
ATOM 2070 N N . ASN A 1 272 ? 12.997 -0.634 -5.188 1.00 84.81 272 ASN A N 1
ATOM 2071 C CA . ASN A 1 272 ? 13.527 -0.067 -6.434 1.00 84.81 272 ASN A CA 1
ATOM 2072 C C . ASN A 1 272 ? 14.574 -0.988 -7.090 1.00 84.81 272 ASN A C 1
ATOM 2074 O O . ASN A 1 272 ? 15.598 -0.507 -7.573 1.00 84.81 272 ASN A O 1
ATOM 2078 N N . VAL A 1 273 ? 14.372 -2.307 -7.048 1.00 86.62 273 VAL A N 1
ATOM 2079 C CA . VAL A 1 273 ? 15.316 -3.295 -7.592 1.00 86.62 273 VAL A CA 1
ATOM 2080 C C . VAL A 1 273 ? 14.884 -3.664 -9.001 1.00 86.62 273 VAL A C 1
ATOM 2082 O O . VAL A 1 273 ? 13.786 -4.182 -9.192 1.00 86.62 273 VAL A O 1
ATOM 2085 N N . PHE A 1 274 ? 15.756 -3.414 -9.975 1.00 88.31 274 PHE A N 1
ATOM 2086 C CA . PHE A 1 274 ? 15.480 -3.647 -11.389 1.00 88.31 274 PHE A CA 1
ATOM 2087 C C . PHE A 1 274 ? 16.572 -4.516 -12.026 1.00 88.31 274 PHE A C 1
ATOM 2089 O O . PHE A 1 274 ? 17.733 -4.461 -11.599 1.00 88.31 274 PHE A O 1
ATOM 2096 N N . PRO A 1 275 ? 16.228 -5.313 -13.053 1.00 88.06 275 PRO A N 1
ATOM 2097 C CA . PRO A 1 275 ? 17.212 -6.088 -13.786 1.00 88.06 275 PRO A CA 1
ATOM 2098 C C . PRO A 1 275 ? 18.174 -5.158 -14.525 1.00 88.06 275 PRO A C 1
ATOM 2100 O O . PRO A 1 275 ? 17.770 -4.269 -15.280 1.00 88.06 275 PRO A O 1
ATOM 2103 N N . LYS A 1 276 ? 19.465 -5.383 -14.304 1.00 88.94 276 LYS A N 1
ATOM 2104 C CA . LYS A 1 276 ? 20.570 -4.723 -14.985 1.00 88.94 276 LYS A CA 1
ATOM 2105 C C . LYS A 1 276 ? 20.850 -5.476 -16.280 1.00 88.94 276 LYS A C 1
ATOM 2107 O O . LYS A 1 276 ? 21.122 -6.676 -16.251 1.00 88.94 276 LYS A O 1
ATOM 2112 N N . VAL A 1 277 ? 20.760 -4.781 -17.406 1.00 89.12 277 VAL A N 1
ATOM 2113 C CA . VAL A 1 277 ? 20.793 -5.380 -18.740 1.00 89.12 277 VAL A CA 1
ATOM 2114 C C . VAL A 1 277 ? 21.915 -4.806 -19.595 1.00 89.12 277 VAL A C 1
ATOM 2116 O O . VAL A 1 277 ? 22.170 -3.601 -19.583 1.00 89.12 277 VAL A O 1
ATOM 2119 N N . ASN A 1 278 ? 22.556 -5.679 -20.369 1.00 87.00 278 ASN A N 1
ATOM 2120 C CA . ASN A 1 278 ? 23.376 -5.297 -21.515 1.00 87.00 278 ASN A CA 1
ATOM 2121 C C . ASN A 1 278 ? 22.546 -5.446 -22.786 1.00 87.00 278 ASN A C 1
ATOM 2123 O O . ASN A 1 278 ? 21.802 -6.417 -22.951 1.00 87.00 278 ASN A O 1
ATOM 2127 N N . ILE A 1 279 ? 22.676 -4.476 -23.688 1.00 85.69 279 ILE A N 1
ATOM 2128 C CA . ILE A 1 279 ? 21.840 -4.393 -24.883 1.00 85.69 279 ILE A CA 1
ATOM 2129 C C . ILE A 1 279 ? 22.730 -4.307 -26.098 1.00 85.69 279 ILE A C 1
ATOM 2131 O O . ILE A 1 279 ? 23.572 -3.419 -26.216 1.00 85.69 279 ILE A O 1
ATOM 2135 N N . TYR A 1 280 ? 22.494 -5.230 -27.017 1.00 84.31 280 TYR A N 1
ATOM 2136 C CA . TYR A 1 280 ? 23.187 -5.289 -28.287 1.00 84.31 280 TYR A CA 1
ATOM 2137 C C . TYR A 1 280 ? 22.214 -4.862 -29.380 1.00 84.31 280 TYR A C 1
ATOM 2139 O O . TYR A 1 280 ? 21.268 -5.582 -29.714 1.00 84.31 280 TYR A O 1
ATOM 2147 N N . THR A 1 281 ? 22.423 -3.661 -29.913 1.00 82.81 281 THR A N 1
ATOM 2148 C CA . THR A 1 281 ? 21.604 -3.090 -30.986 1.00 82.81 281 THR A CA 1
ATOM 2149 C C . THR A 1 281 ? 22.111 -3.517 -32.359 1.00 82.81 281 THR A C 1
ATOM 2151 O O . THR A 1 281 ? 23.259 -3.937 -32.535 1.00 82.81 281 THR A O 1
ATOM 2154 N N . LYS A 1 282 ? 21.238 -3.449 -33.367 1.00 82.25 282 LYS A N 1
ATOM 2155 C CA . LYS A 1 282 ? 21.624 -3.734 -34.755 1.00 82.25 282 LYS A CA 1
ATOM 2156 C C . LYS A 1 282 ? 22.657 -2.710 -35.241 1.00 82.25 282 LYS A C 1
ATOM 2158 O O . LYS A 1 282 ? 22.614 -1.537 -34.880 1.00 82.25 282 LYS A O 1
ATOM 2163 N N . LYS A 1 283 ? 23.563 -3.138 -36.126 1.00 68.75 283 LYS A N 1
ATOM 2164 C CA . LYS A 1 283 ? 24.726 -2.347 -36.581 1.00 68.75 283 LYS A CA 1
ATOM 2165 C C . LYS A 1 283 ? 24.378 -1.005 -37.273 1.00 68.75 283 LYS A C 1
ATOM 2167 O O . LYS A 1 283 ? 25.272 -0.184 -37.418 1.00 68.75 283 LYS A O 1
ATOM 2172 N N . ASN A 1 284 ? 23.103 -0.770 -37.623 1.00 68.88 284 ASN A N 1
ATOM 2173 C CA . ASN A 1 284 ? 22.564 0.457 -38.238 1.00 68.88 284 ASN A CA 1
ATOM 2174 C C . ASN A 1 284 ? 21.300 0.977 -37.510 1.00 68.88 2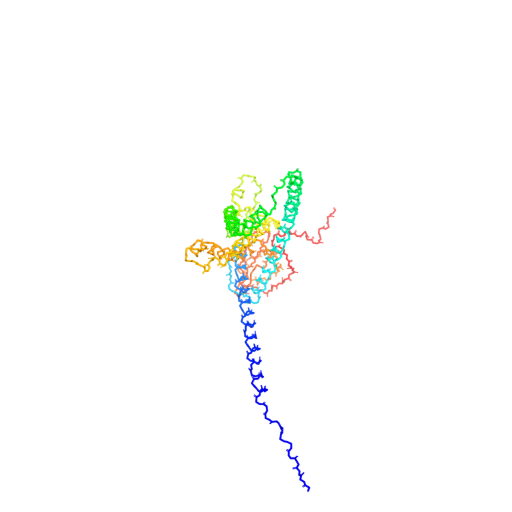84 ASN A C 1
ATOM 2176 O O . ASN A 1 284 ? 20.344 1.399 -38.156 1.00 68.88 284 ASN A O 1
ATOM 2180 N N . SER A 1 285 ? 21.242 0.859 -36.184 1.00 70.00 285 SER A N 1
ATOM 2181 C CA . SER A 1 285 ? 20.100 1.368 -35.405 1.00 70.00 285 SER A CA 1
ATOM 2182 C C . SER A 1 285 ? 20.075 2.897 -35.426 1.00 70.00 285 SER A C 1
ATOM 2184 O O . SER A 1 285 ? 21.130 3.522 -35.316 1.00 70.00 285 SER A O 1
ATOM 2186 N N . GLU A 1 286 ? 18.890 3.498 -35.542 1.00 68.38 286 GLU A N 1
ATOM 2187 C CA . GLU A 1 286 ? 18.729 4.958 -35.453 1.00 68.38 286 GLU A CA 1
ATOM 2188 C C . GLU A 1 286 ? 18.956 5.456 -34.016 1.00 68.38 286 GLU A C 1
ATOM 2190 O O . GLU A 1 286 ? 19.397 6.587 -33.803 1.00 68.38 286 GLU A O 1
ATOM 2195 N N . VAL A 1 287 ? 18.726 4.593 -33.019 1.00 70.88 287 VAL A N 1
ATOM 2196 C CA . VAL A 1 287 ? 18.939 4.915 -31.608 1.00 70.88 287 VAL A CA 1
ATOM 2197 C C . VAL A 1 287 ? 20.397 4.662 -31.211 1.00 70.88 287 VAL A C 1
ATOM 2199 O O . VAL A 1 287 ? 20.844 3.521 -31.063 1.00 70.88 287 VAL A O 1
ATOM 2202 N N . HIS A 1 288 ? 21.152 5.742 -30.995 1.00 74.88 288 HIS A N 1
ATOM 2203 C CA . HIS A 1 288 ? 22.497 5.668 -30.425 1.00 74.88 288 HIS A CA 1
ATOM 2204 C C . HIS A 1 288 ? 22.413 5.472 -28.905 1.00 74.88 288 HIS A C 1
ATOM 2206 O O . HIS A 1 288 ? 22.083 6.398 -28.165 1.00 74.88 288 HIS A O 1
ATOM 2212 N N . ILE A 1 289 ? 22.698 4.254 -28.444 1.00 76.31 289 ILE A N 1
ATOM 2213 C CA . ILE A 1 289 ? 22.682 3.898 -27.023 1.00 76.31 289 ILE A CA 1
ATOM 2214 C C . ILE A 1 289 ? 24.113 4.020 -26.468 1.00 76.31 289 ILE A C 1
ATOM 2216 O O . ILE A 1 289 ? 25.006 3.346 -26.987 1.00 76.31 289 ILE A O 1
ATOM 2220 N N . PRO A 1 290 ? 24.366 4.862 -25.446 1.00 78.00 290 PRO A N 1
ATOM 2221 C CA . PRO A 1 290 ? 25.693 4.978 -24.847 1.00 78.00 290 PRO A CA 1
ATOM 2222 C C . PRO A 1 290 ? 26.113 3.673 -24.157 1.00 78.00 290 PRO A C 1
ATOM 2224 O O . PRO A 1 290 ? 25.281 2.930 -23.647 1.00 78.00 290 PRO A O 1
ATOM 2227 N N . ASN A 1 291 ? 27.417 3.397 -24.100 1.00 73.88 291 ASN A N 1
ATOM 2228 C CA . ASN A 1 291 ? 27.923 2.243 -23.357 1.00 73.88 291 ASN A CA 1
ATOM 2229 C C . ASN A 1 291 ? 27.767 2.477 -21.850 1.00 73.88 291 ASN A C 1
ATOM 2231 O O . ASN A 1 291 ? 28.293 3.455 -21.320 1.00 73.88 291 ASN A O 1
ATOM 2235 N N . GLY A 1 292 ? 27.116 1.549 -21.153 1.00 73.25 292 GLY A N 1
ATOM 2236 C CA . GLY A 1 292 ? 26.991 1.615 -19.705 1.00 73.25 292 GLY A CA 1
ATOM 2237 C C . GLY A 1 292 ? 25.960 0.641 -19.144 1.00 73.25 292 GLY A C 1
ATOM 2238 O O . GLY A 1 292 ? 25.300 -0.074 -19.898 1.00 73.25 292 GLY A O 1
ATOM 2239 N N . PRO A 1 293 ? 25.836 0.583 -17.810 1.00 79.69 293 PRO A N 1
ATOM 2240 C CA . PRO A 1 293 ? 24.840 -0.250 -17.161 1.00 79.69 293 PRO A CA 1
ATOM 2241 C C . PRO A 1 293 ? 23.435 0.321 -17.376 1.00 79.69 293 PRO A C 1
ATOM 2243 O O . PRO A 1 293 ? 23.117 1.403 -16.875 1.00 79.69 293 PRO A O 1
ATOM 2246 N N . PHE A 1 294 ? 22.586 -0.430 -18.074 1.00 87.94 294 PHE A N 1
ATOM 2247 C CA . PHE A 1 294 ? 21.170 -0.107 -18.208 1.00 87.94 294 PHE A CA 1
ATOM 2248 C C . PHE A 1 294 ? 20.343 -0.878 -17.191 1.00 87.94 294 PHE A C 1
ATOM 2250 O O . PHE A 1 294 ? 20.610 -2.043 -16.911 1.00 87.94 294 PHE A O 1
ATOM 2257 N N . PHE A 1 295 ? 19.311 -0.235 -16.663 1.00 89.75 295 PHE A N 1
ATOM 2258 C CA . PHE A 1 295 ? 18.276 -0.878 -15.865 1.00 89.75 295 PHE A CA 1
ATOM 2259 C C . PHE A 1 295 ? 17.015 -0.994 -16.706 1.00 89.75 295 PHE A C 1
ATOM 2261 O O . PHE A 1 295 ? 16.548 -0.002 -17.272 1.00 89.75 295 PHE A O 1
ATOM 2268 N N . LEU A 1 296 ? 16.464 -2.198 -16.795 1.00 88.94 296 LEU A N 1
ATOM 2269 C CA . LEU A 1 296 ? 15.193 -2.435 -17.461 1.00 88.94 296 LEU A CA 1
ATOM 2270 C C . LEU A 1 296 ? 14.065 -2.028 -16.509 1.00 88.94 296 LEU A C 1
ATOM 2272 O O . LEU A 1 296 ? 13.761 -2.749 -15.563 1.00 88.94 296 LEU A O 1
ATOM 2276 N N . ILE A 1 297 ? 13.454 -0.867 -16.757 1.00 86.38 297 ILE A N 1
ATOM 2277 C CA . ILE A 1 297 ? 12.321 -0.384 -15.954 1.00 86.38 297 ILE A CA 1
ATOM 2278 C C . ILE A 1 297 ? 11.036 -1.079 -16.390 1.00 86.38 297 ILE A C 1
ATOM 2280 O O . ILE A 1 297 ? 10.222 -1.479 -15.559 1.00 86.38 297 ILE A O 1
ATOM 2284 N N . HIS A 1 298 ? 10.830 -1.182 -17.702 1.00 83.94 298 HIS A N 1
ATOM 2285 C CA . HIS A 1 298 ? 9.601 -1.727 -18.248 1.00 83.94 298 HIS A CA 1
ATOM 2286 C C . HIS A 1 298 ? 9.831 -2.398 -19.599 1.00 83.94 298 HIS A C 1
ATOM 2288 O O . HIS A 1 298 ? 10.603 -1.919 -20.431 1.00 83.94 298 HIS A O 1
ATOM 2294 N N . GLN A 1 299 ? 9.100 -3.486 -19.820 1.00 83.81 299 GLN A N 1
ATOM 2295 C CA . GLN A 1 299 ? 9.084 -4.242 -21.059 1.00 83.81 299 GLN A CA 1
ATOM 2296 C C . GLN A 1 299 ? 7.641 -4.340 -21.563 1.00 83.81 299 GLN A C 1
ATOM 2298 O O . GLN A 1 299 ? 6.783 -4.895 -20.880 1.00 83.81 299 GLN A O 1
ATOM 2303 N N . SER A 1 300 ? 7.386 -3.803 -22.756 1.00 81.62 300 SER A N 1
ATOM 2304 C CA . SER A 1 300 ? 6.118 -3.954 -23.479 1.00 81.62 300 SER A CA 1
ATOM 2305 C C . SER A 1 300 ? 6.296 -4.922 -24.659 1.00 81.62 300 SER A C 1
ATOM 2307 O O . SER A 1 300 ? 7.363 -5.492 -24.845 1.00 81.62 300 SER A O 1
ATOM 2309 N N . GLU A 1 301 ? 5.273 -5.120 -25.488 1.00 81.12 301 GLU A N 1
ATOM 2310 C CA . GLU A 1 301 ? 5.390 -5.910 -26.724 1.00 81.12 301 GLU A CA 1
ATOM 2311 C C . GLU A 1 301 ? 6.156 -5.159 -27.828 1.00 81.12 301 GLU A C 1
ATOM 2313 O O . GLU A 1 301 ? 6.764 -5.772 -28.702 1.00 81.12 301 GLU A O 1
ATOM 2318 N N . LYS A 1 302 ? 6.115 -3.818 -27.815 1.00 83.81 302 LYS A N 1
ATOM 2319 C CA . LYS A 1 302 ? 6.647 -2.972 -28.902 1.00 83.81 302 LYS A CA 1
ATOM 2320 C C . LYS A 1 302 ? 7.986 -2.323 -28.577 1.00 83.81 302 LYS A C 1
ATOM 2322 O O . LYS A 1 302 ? 8.810 -2.127 -29.470 1.00 83.81 302 LYS A O 1
ATOM 2327 N N . SER A 1 303 ? 8.213 -1.997 -27.311 1.00 85.00 303 SER A N 1
ATOM 2328 C CA . SER A 1 303 ? 9.410 -1.296 -26.858 1.00 85.00 303 SER A CA 1
ATOM 2329 C C . SER A 1 303 ? 9.806 -1.704 -25.445 1.00 85.00 303 SER A C 1
ATOM 2331 O O . SER A 1 303 ? 8.999 -2.221 -24.666 1.00 85.00 303 SER A O 1
ATOM 2333 N N . ILE A 1 304 ? 11.066 -1.436 -25.120 1.00 88.12 304 ILE A N 1
ATOM 2334 C CA . ILE A 1 304 ? 11.592 -1.480 -23.760 1.00 88.12 304 ILE A CA 1
ATOM 2335 C C . ILE A 1 304 ? 11.940 -0.073 -23.293 1.00 88.12 304 ILE A C 1
ATOM 2337 O O . ILE A 1 304 ? 12.388 0.765 -24.080 1.00 88.12 304 ILE A O 1
ATOM 2341 N N . ILE A 1 305 ? 11.731 0.172 -22.004 1.00 87.44 305 ILE A N 1
ATOM 2342 C CA . ILE A 1 305 ? 12.120 1.405 -21.328 1.00 87.44 305 ILE A CA 1
ATOM 2343 C C . ILE A 1 305 ? 13.315 1.091 -20.447 1.00 87.44 305 ILE A C 1
ATOM 2345 O O . ILE A 1 305 ? 13.254 0.248 -19.545 1.00 87.44 305 ILE A O 1
ATOM 2349 N N . LEU A 1 306 ? 14.397 1.799 -20.722 1.00 89.56 306 LEU A N 1
ATOM 2350 C CA . LEU A 1 306 ? 15.685 1.620 -20.089 1.00 89.56 306 LEU A CA 1
ATOM 2351 C C . LEU A 1 306 ? 16.070 2.874 -19.341 1.00 89.56 306 LEU A C 1
ATOM 2353 O O . LEU A 1 306 ? 15.806 3.985 -19.795 1.00 89.56 306 LEU A O 1
ATOM 2357 N N . TRP A 1 307 ? 16.769 2.687 -18.237 1.00 89.06 307 TRP A N 1
ATOM 2358 C CA . TRP A 1 307 ? 17.368 3.771 -17.485 1.00 89.06 307 TRP A CA 1
ATOM 2359 C C . TRP A 1 307 ? 18.876 3.640 -17.458 1.00 89.06 307 TRP A C 1
ATOM 2361 O O . TRP A 1 307 ? 19.406 2.588 -17.098 1.00 89.06 307 TRP A O 1
ATOM 2371 N N . HIS A 1 308 ? 19.563 4.717 -17.823 1.00 87.00 308 HIS A N 1
ATOM 2372 C CA . HIS A 1 308 ? 21.012 4.800 -17.745 1.00 87.00 308 HIS A CA 1
ATOM 2373 C C . HIS A 1 308 ? 21.419 5.614 -16.517 1.00 87.00 308 HIS A C 1
ATOM 2375 O O . HIS A 1 308 ? 21.376 6.847 -16.536 1.00 87.00 308 HIS A O 1
ATOM 2381 N N . ALA A 1 309 ? 21.879 4.927 -15.471 1.00 79.94 309 ALA A N 1
ATOM 2382 C CA . ALA A 1 309 ? 22.250 5.564 -14.206 1.00 79.94 309 ALA A CA 1
ATOM 2383 C C . ALA A 1 309 ? 23.400 6.580 -14.339 1.00 79.94 309 ALA A C 1
ATOM 2385 O O . ALA A 1 309 ? 23.468 7.526 -13.568 1.00 79.94 309 ALA A O 1
ATOM 2386 N N . GLY A 1 310 ? 24.292 6.424 -15.325 1.00 79.56 310 GLY A N 1
ATOM 2387 C CA . GLY A 1 310 ? 25.413 7.354 -15.514 1.00 79.56 310 GLY A CA 1
ATOM 2388 C C . GLY A 1 310 ? 25.031 8.708 -16.126 1.00 79.56 310 GLY A C 1
ATOM 2389 O O . GLY A 1 310 ? 25.769 9.669 -15.956 1.00 79.56 310 GLY A O 1
ATOM 2390 N N . ASN A 1 311 ? 23.891 8.791 -16.823 1.00 79.38 311 ASN A N 1
ATOM 2391 C CA . ASN A 1 311 ? 23.480 9.991 -17.571 1.00 79.38 311 ASN A CA 1
ATOM 2392 C C . ASN A 1 311 ? 22.139 10.553 -17.075 1.00 79.38 311 ASN A C 1
ATOM 2394 O O . ASN A 1 311 ? 21.629 11.487 -17.687 1.00 79.38 311 ASN A O 1
ATOM 2398 N N . ASP A 1 312 ? 21.547 9.960 -16.030 1.00 79.81 312 ASP A N 1
ATOM 2399 C CA . ASP A 1 312 ? 20.200 10.276 -15.538 1.00 79.81 312 ASP A CA 1
ATOM 2400 C C . ASP A 1 312 ? 19.153 10.400 -16.667 1.00 79.81 312 ASP A C 1
ATOM 2402 O O . ASP A 1 312 ? 18.304 11.298 -16.687 1.00 79.81 312 ASP A O 1
ATOM 2406 N N . ALA A 1 313 ? 19.230 9.488 -17.640 1.00 82.62 313 ALA A N 1
ATOM 2407 C CA . ALA A 1 313 ? 18.417 9.520 -18.849 1.00 82.62 313 ALA A CA 1
ATOM 2408 C C . ALA A 1 313 ? 17.662 8.204 -19.057 1.00 82.62 313 ALA A C 1
ATOM 2410 O O . ALA A 1 313 ? 18.216 7.110 -18.892 1.00 82.62 313 ALA A O 1
ATOM 2411 N N . SER A 1 314 ? 16.398 8.330 -19.463 1.00 85.56 314 SER A N 1
ATOM 2412 C CA . SER A 1 314 ? 15.555 7.223 -19.899 1.00 85.56 314 SER A CA 1
ATOM 2413 C C . SER A 1 314 ? 15.603 7.088 -21.422 1.00 85.56 314 SER A C 1
ATOM 2415 O O . SER A 1 314 ? 15.586 8.078 -22.152 1.00 85.56 314 SER A O 1
ATOM 2417 N N . TYR A 1 315 ? 15.669 5.850 -21.906 1.00 87.12 315 TYR A N 1
ATOM 2418 C CA . TYR A 1 315 ? 15.692 5.517 -23.328 1.00 87.12 315 TYR A CA 1
ATOM 2419 C C . TYR A 1 315 ? 14.537 4.577 -23.640 1.00 87.12 315 TYR A C 1
ATOM 2421 O O . TYR A 1 315 ? 14.336 3.578 -22.948 1.00 87.12 315 TYR A O 1
ATOM 2429 N N . VAL A 1 316 ? 13.792 4.885 -24.698 1.00 88.06 316 VAL A N 1
ATOM 2430 C CA . VAL A 1 316 ? 12.760 4.000 -25.238 1.00 88.06 316 VAL A CA 1
ATOM 2431 C C . VAL A 1 316 ? 13.331 3.351 -26.488 1.00 88.06 316 VAL A C 1
ATOM 2433 O O . VAL A 1 316 ? 13.609 4.042 -27.465 1.00 88.06 316 VAL A O 1
ATOM 2436 N N . VAL A 1 317 ? 13.529 2.036 -26.451 1.00 87.69 317 VAL A N 1
ATOM 2437 C CA . VAL A 1 317 ? 14.144 1.284 -27.552 1.00 87.69 317 VAL A CA 1
ATOM 2438 C C . VAL A 1 317 ? 13.107 0.325 -28.138 1.00 87.69 317 VAL A C 1
ATOM 2440 O O . VAL A 1 317 ? 12.581 -0.519 -27.405 1.00 87.69 317 VAL A O 1
ATOM 2443 N N . PRO A 1 318 ? 12.773 0.430 -29.435 1.00 87.50 318 PRO A N 1
ATOM 2444 C CA . PRO A 1 318 ? 11.880 -0.518 -30.094 1.00 87.50 318 PRO A CA 1
ATOM 2445 C C . PRO A 1 318 ? 12.474 -1.931 -30.138 1.00 87.50 318 PRO A C 1
ATOM 2447 O O . PRO A 1 318 ? 13.661 -2.106 -30.417 1.00 87.50 318 PRO A O 1
ATOM 2450 N N . PHE A 1 319 ? 11.642 -2.964 -29.964 1.00 86.50 319 PHE A N 1
ATOM 2451 C CA . PHE A 1 319 ? 12.096 -4.363 -30.068 1.00 86.50 319 PHE A CA 1
ATOM 2452 C C . PHE A 1 319 ? 12.703 -4.706 -31.430 1.00 86.50 319 PHE A C 1
ATOM 2454 O O . PHE A 1 319 ? 13.582 -5.559 -31.523 1.00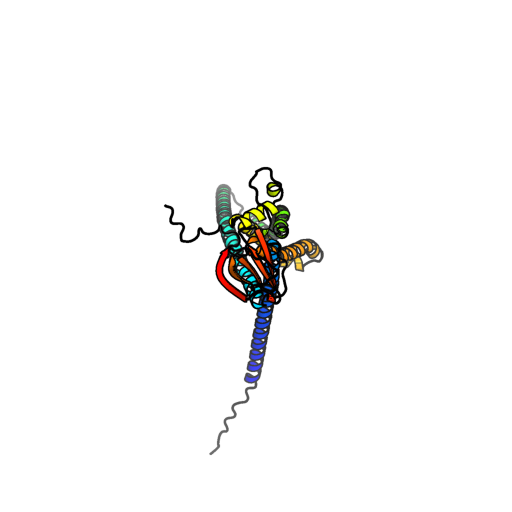 86.50 319 PHE A O 1
ATOM 2461 N N . SER A 1 320 ? 12.280 -4.013 -32.489 1.00 85.88 320 SER A N 1
ATOM 2462 C CA . SER A 1 320 ? 12.819 -4.178 -33.840 1.00 85.88 320 SER A CA 1
ATOM 2463 C C . SER A 1 320 ? 14.310 -3.849 -33.953 1.00 85.88 320 SER A C 1
ATOM 2465 O O . SER A 1 320 ? 14.959 -4.339 -34.880 1.00 85.88 320 SER A O 1
ATOM 2467 N N . GLU A 1 321 ? 14.857 -3.044 -33.041 1.00 85.50 321 GLU A N 1
ATOM 2468 C CA . GLU A 1 321 ? 16.252 -2.581 -33.063 1.00 85.50 321 GLU A CA 1
ATOM 2469 C C . GLU A 1 321 ? 17.183 -3.412 -32.168 1.00 85.50 321 GLU A C 1
ATOM 2471 O O . GLU A 1 321 ? 18.409 -3.336 -32.293 1.00 85.50 321 GLU A O 1
ATOM 2476 N N . ILE A 1 322 ? 16.614 -4.257 -31.308 1.00 85.44 322 ILE A N 1
ATOM 2477 C CA . ILE A 1 322 ? 17.351 -5.068 -30.338 1.00 85.44 322 ILE A CA 1
ATOM 2478 C C . ILE A 1 322 ? 17.701 -6.411 -30.970 1.00 85.44 322 ILE A C 1
ATOM 2480 O O . ILE A 1 322 ? 16.850 -7.087 -31.546 1.00 85.44 322 ILE A O 1
ATOM 2484 N N . THR A 1 323 ? 18.969 -6.802 -30.863 1.00 84.62 323 THR A N 1
ATOM 2485 C CA . THR A 1 323 ? 19.434 -8.130 -31.288 1.00 84.62 323 THR A CA 1
ATOM 2486 C C . THR A 1 323 ? 19.434 -9.088 -30.107 1.00 84.62 323 THR A C 1
ATOM 2488 O O . THR A 1 323 ? 18.835 -10.157 -30.181 1.00 84.62 323 THR A O 1
ATOM 2491 N N . THR A 1 324 ? 20.057 -8.673 -29.003 1.00 84.81 324 THR A N 1
ATOM 2492 C CA . THR A 1 324 ? 20.183 -9.484 -27.790 1.00 84.81 324 THR A CA 1
ATOM 2493 C C . THR A 1 324 ? 20.026 -8.593 -26.566 1.00 84.81 324 THR A C 1
ATOM 2495 O O . THR A 1 324 ? 20.590 -7.496 -26.517 1.00 84.81 324 THR A O 1
ATOM 2498 N N . LEU A 1 325 ? 19.272 -9.085 -25.584 1.00 86.31 325 LEU A N 1
ATOM 2499 C CA . LEU A 1 325 ? 19.134 -8.492 -24.260 1.00 86.31 325 LEU A CA 1
ATOM 2500 C C . LEU A 1 325 ? 19.583 -9.532 -23.236 1.00 86.31 325 LEU A C 1
ATOM 2502 O O . LEU A 1 325 ? 18.992 -10.607 -23.145 1.00 86.31 325 LEU A O 1
ATOM 2506 N N . GLU A 1 326 ? 20.647 -9.222 -22.504 1.00 87.88 326 GLU A N 1
ATOM 2507 C CA . GLU A 1 326 ? 21.217 -10.109 -21.493 1.00 87.88 326 GLU A CA 1
ATOM 2508 C C . GLU A 1 326 ? 21.029 -9.490 -20.111 1.00 87.88 326 GLU A C 1
ATOM 2510 O O . GLU A 1 326 ? 21.460 -8.361 -19.867 1.00 87.88 326 GLU A O 1
ATOM 2515 N N . VAL A 1 327 ? 20.367 -10.225 -19.215 1.00 89.06 327 VAL A N 1
ATOM 2516 C CA . VAL A 1 327 ? 20.203 -9.831 -17.812 1.00 89.06 327 VAL A CA 1
ATOM 2517 C C . VAL A 1 327 ? 21.443 -10.278 -17.050 1.00 89.06 327 VAL A C 1
ATOM 2519 O O . VAL A 1 327 ? 21.713 -11.471 -16.949 1.00 89.06 327 VAL A O 1
ATOM 2522 N N . ILE A 1 328 ? 22.191 -9.314 -16.522 1.00 87.62 328 ILE A N 1
ATOM 2523 C CA . ILE A 1 328 ? 23.463 -9.550 -15.832 1.00 87.62 328 ILE A CA 1
ATOM 2524 C C . ILE A 1 328 ? 23.223 -9.773 -14.339 1.00 87.62 328 ILE A C 1
ATOM 2526 O O . ILE A 1 328 ? 23.809 -10.666 -13.738 1.00 87.62 328 ILE A O 1
ATOM 2530 N N . ASP A 1 329 ? 22.395 -8.918 -13.735 1.00 87.88 329 ASP A N 1
ATOM 2531 C CA . ASP A 1 329 ? 22.199 -8.851 -12.286 1.00 87.88 329 ASP A CA 1
ATOM 2532 C C . ASP A 1 329 ? 20.872 -8.148 -11.944 1.00 87.88 329 ASP A C 1
ATOM 2534 O O . ASP A 1 329 ? 20.219 -7.588 -12.824 1.00 87.88 329 ASP A O 1
ATOM 2538 N N . HIS A 1 330 ? 20.476 -8.142 -10.672 1.00 86.81 330 HIS A N 1
ATOM 2539 C CA . HIS A 1 330 ? 19.389 -7.324 -10.135 1.00 86.81 330 HIS A CA 1
ATOM 2540 C C . HIS A 1 330 ? 19.961 -6.345 -9.115 1.00 86.81 330 HIS A C 1
ATOM 2542 O O . HIS A 1 330 ? 20.438 -6.744 -8.056 1.00 86.81 330 HIS A O 1
ATOM 2548 N N . ALA A 1 331 ? 19.885 -5.051 -9.413 1.00 86.75 331 ALA A N 1
ATOM 2549 C CA . ALA A 1 331 ? 20.434 -4.016 -8.546 1.00 86.75 331 ALA A CA 1
ATOM 2550 C C . ALA A 1 331 ? 19.417 -2.900 -8.314 1.00 86.75 331 ALA A C 1
ATOM 2552 O O . ALA A 1 331 ? 18.472 -2.707 -9.083 1.00 86.75 331 ALA A O 1
ATOM 2553 N N . SER A 1 332 ? 19.602 -2.170 -7.216 1.00 85.94 332 SER A N 1
ATOM 2554 C CA . SER A 1 332 ? 18.763 -1.016 -6.931 1.00 85.94 332 SER A CA 1
ATOM 2555 C C . SER A 1 332 ? 19.076 0.111 -7.909 1.00 85.94 332 SER A C 1
ATOM 2557 O O . SER A 1 332 ? 20.236 0.423 -8.166 1.00 85.94 332 SER A O 1
ATOM 2559 N N . LEU A 1 333 ? 18.043 0.761 -8.431 1.00 83.06 333 LEU A N 1
ATOM 2560 C CA . LEU A 1 333 ? 18.162 1.757 -9.497 1.00 83.06 333 LEU A CA 1
ATOM 2561 C C . LEU A 1 333 ? 19.025 2.971 -9.105 1.00 83.06 333 LEU A C 1
ATOM 2563 O O . LEU A 1 333 ? 19.600 3.641 -9.960 1.00 83.06 333 LEU A O 1
ATOM 2567 N N . PHE A 1 334 ? 19.137 3.222 -7.799 1.00 81.38 334 PHE A N 1
ATOM 2568 C CA . PHE A 1 334 ? 19.912 4.322 -7.227 1.00 81.38 334 PHE A CA 1
ATOM 2569 C C . PHE A 1 334 ? 21.173 3.873 -6.479 1.00 81.38 334 PHE A C 1
ATOM 2571 O O . PHE A 1 334 ? 21.720 4.655 -5.707 1.00 81.38 334 PHE A O 1
ATOM 2578 N N . SER A 1 335 ? 21.595 2.606 -6.592 1.00 72.75 335 SER A N 1
ATOM 2579 C CA . SER A 1 335 ? 22.838 2.185 -5.937 1.00 72.75 335 SER A CA 1
ATOM 2580 C C . SER A 1 335 ? 24.006 2.849 -6.649 1.00 72.75 335 SER A C 1
ATOM 2582 O O . SER A 1 335 ? 24.043 2.839 -7.882 1.00 72.75 335 SER A O 1
ATOM 2584 N N . GLU A 1 336 ? 24.956 3.397 -5.891 1.00 62.81 336 GLU A N 1
ATOM 2585 C CA . GLU A 1 336 ? 26.201 3.885 -6.479 1.00 62.81 336 GLU A CA 1
ATOM 2586 C C . GLU A 1 336 ? 26.832 2.776 -7.332 1.00 62.81 336 GLU A C 1
ATOM 2588 O O . GLU A 1 336 ? 26.762 1.596 -6.961 1.00 62.81 336 GLU A O 1
ATOM 2593 N N . PRO A 1 337 ? 27.402 3.114 -8.502 1.00 57.00 337 PRO A N 1
ATOM 2594 C CA . PRO A 1 337 ? 28.050 2.122 -9.337 1.00 57.00 337 PRO A CA 1
ATOM 2595 C C . PRO A 1 337 ? 29.150 1.455 -8.513 1.00 57.00 337 PRO A C 1
ATOM 2597 O O . PRO A 1 337 ? 30.117 2.105 -8.119 1.00 57.00 337 PRO A O 1
ATOM 2600 N N . SER A 1 338 ? 28.996 0.154 -8.245 1.00 47.28 338 SER A N 1
ATOM 2601 C CA . SER A 1 338 ? 30.061 -0.640 -7.640 1.00 47.28 338 SER A CA 1
ATOM 2602 C C . SER A 1 338 ? 31.331 -0.416 -8.465 1.00 47.28 338 SER A C 1
ATOM 2604 O O . SER A 1 338 ? 31.257 -0.571 -9.695 1.00 47.28 338 SER A O 1
ATOM 2606 N N . PRO A 1 339 ? 32.472 -0.050 -7.854 1.00 46.81 339 PRO A N 1
ATOM 2607 C CA . PRO A 1 339 ? 33.707 0.090 -8.605 1.00 46.81 339 PRO A CA 1
ATOM 2608 C C . PRO A 1 339 ? 33.967 -1.222 -9.360 1.00 46.81 339 PRO A C 1
ATOM 2610 O O . PRO A 1 339 ? 33.678 -2.300 -8.829 1.00 46.81 339 PRO A O 1
ATOM 2613 N N . PRO A 1 340 ? 34.439 -1.159 -10.617 1.00 45.09 340 PRO A N 1
ATOM 2614 C CA . PRO A 1 340 ? 34.679 -2.360 -11.400 1.00 45.09 340 PRO A CA 1
ATOM 2615 C C . PRO A 1 340 ? 35.614 -3.300 -10.620 1.00 45.09 340 PRO A C 1
ATOM 2617 O O . PRO A 1 340 ? 36.558 -2.814 -9.992 1.00 45.09 340 PRO A O 1
ATOM 2620 N N . PRO A 1 341 ? 35.405 -4.629 -10.674 1.00 43.72 341 PRO A N 1
ATOM 2621 C CA . PRO A 1 341 ? 36.117 -5.604 -9.839 1.00 43.72 341 PRO A CA 1
ATOM 2622 C C . PRO A 1 341 ? 37.639 -5.710 -10.081 1.00 43.72 341 PRO A C 1
ATOM 2624 O O . PRO A 1 341 ? 38.271 -6.605 -9.540 1.00 43.72 341 PRO A O 1
ATOM 2627 N N . ASN A 1 342 ? 38.248 -4.788 -10.835 1.00 47.09 342 ASN A N 1
ATOM 2628 C CA . ASN A 1 342 ? 39.677 -4.743 -11.152 1.00 47.09 342 ASN A CA 1
ATOM 2629 C C . ASN A 1 342 ? 40.304 -3.346 -10.969 1.00 47.09 342 ASN A C 1
ATOM 2631 O O . ASN A 1 342 ? 41.262 -3.005 -11.661 1.00 47.09 342 ASN A O 1
ATOM 2635 N N . ALA A 1 343 ? 39.814 -2.525 -10.038 1.00 40.75 343 ALA A N 1
ATOM 2636 C CA . ALA A 1 343 ? 40.612 -1.401 -9.545 1.00 40.75 343 ALA A CA 1
ATOM 2637 C C . ALA A 1 343 ? 41.638 -1.926 -8.525 1.00 40.75 343 ALA A C 1
ATOM 2639 O O . ALA A 1 343 ? 41.494 -1.742 -7.319 1.00 40.75 343 ALA A O 1
ATOM 2640 N N . ILE A 1 344 ? 42.664 -2.627 -9.019 1.00 43.03 344 ILE A N 1
ATOM 2641 C CA . ILE A 1 344 ? 43.916 -2.794 -8.279 1.00 43.03 344 ILE A CA 1
ATOM 2642 C C . ILE A 1 344 ? 44.484 -1.381 -8.155 1.00 43.03 344 ILE A C 1
ATOM 2644 O O . ILE A 1 344 ? 44.970 -0.809 -9.130 1.00 43.03 344 ILE A O 1
ATOM 2648 N N . ILE A 1 345 ? 44.305 -0.788 -6.979 1.00 47.09 345 ILE A N 1
ATOM 2649 C CA . ILE A 1 345 ? 44.932 0.479 -6.616 1.00 47.09 345 ILE A CA 1
ATOM 2650 C C . ILE A 1 345 ? 46.447 0.202 -6.565 1.00 47.09 345 ILE A C 1
ATOM 2652 O O . ILE A 1 345 ? 46.829 -0.747 -5.874 1.00 47.09 345 ILE A O 1
ATOM 2656 N N . PRO A 1 346 ? 47.283 0.933 -7.327 1.00 47.69 346 PRO A N 1
ATOM 2657 C CA . PRO A 1 346 ? 48.736 0.772 -7.290 1.00 47.69 346 PRO A CA 1
ATOM 2658 C C . PRO A 1 346 ? 49.344 1.154 -5.938 1.00 47.69 346 PRO A C 1
ATOM 2660 O O . PRO A 1 346 ? 48.793 2.060 -5.268 1.00 47.69 346 PRO A O 1
#

Sequence (346 aa):
MTINETKDHNRPGYLHSLSTDLKSTAGAIGWLAGSMSGVVALMYAVGFLCAKSHLNMLGVELYSGVAVGDYVEIGAKFFYITLIILFESLIDLGHALLPILAGLIILSLGLVGIIAAVISKIRRTTTTVLLQEWLIAAHKGVGNILSSQLFSSCLLVLMLLWAGSQYRNVFIPIQITGVLHMTCTEAPNTVANQNPAARLACKIRRQDHALPQAYYAGLVNLVFGLFLVVVPFRSHLLRGAATRIIYLPLMILFMIYGMVLPLTYGALVMPNVFPKVNIYTKKNSEVHIPNGPFFLIHQSEKSIILWHAGNDASYVVPFSEITTLEVIDHASLFSEPSPPPNAIIP

Secondary structure (DSSP, 8-state):
-----------THHHHHHHHHHHHHHHHHHHHHHHHHHHHHHHHHHHHHHHHHHHHHHT----S---HHHHHHHHHHHHHHHHHHHHHHHHHHHHHHHHHHHHHHHHHHHHHHHHHHHHHHHTTSS--SHHHHHHHHHHHHTTTHHHHHHHHHHHHHHHHHHHHHHHHHHHTGGG---GGG------TTSHHHH-HHHHHHHHHHTT--HHHHHHHHHHHHHHHHHHHHHTTTHHHHTS-HHHHHHHHHHHHHHHHHHHHHHHHHHHHTS--EEEEEEEEE-TT-SS-PPSS-EEEEEE-SSEEEEEETTTTEEEEEEGGGEEEEEEEEEEETTS--PPPTT----

Radius of gyration: 32.4 Å; chains: 1; bounding box: 92×102×103 Å

Foldseek 3Di:
DDDDDPPDDDDVPPVVVVVVVVVVVVVVVVVVVVVVVVLQVQQLVLLVLLQCLLCQLQQHHDDPADDSVNSSVSSVVLVVVLVVLVVVVVVVVCVVVVVVVVVVVVVVVVVVVVVVVVCVVVVVDDDPDPVVVVVVCCCPPCVPPVVVVVVLVVLVVVLVVLCVVCVVLLCLLSPNGNLLQQDDDPDPPDPLVVRVSSVLSVCVLVVVQPVLVVSLSSLSVSLVSLVVSCVVCVVVCVVDPVSVVVCVVSVVVSVVSVSSSSSSCSRRPDAQKFFWKDFDWDPDDPDDDDDATWGFPDDHPFWTWIAGLVVSDIDTGGPVGTDDIDGDDIDHSNDDPDPPPPPPPD

pLDDT: mean 76.63, std 13.51, range [38.31, 95.06]